Protein AF-A0A7C1TYS5-F1 (afdb_monomer)

Secondary structure (DSSP, 8-state):
-HHHHHHHHHHHHHHHHHHHHHHHHHHHHHHHHT--TTTS---TTTTGGGSPP---SS---SS-SSSPTTPPP-PPPPPSS-S--------B-TTT--B-TTSPPS-----------------------EEE-TTTT--EEE---GGGTSS-S-HHHHHHHHHHHHHHHHHHHHHHTT-SS--HHHHHHHHHHHHHHHHHHHHT-------TT--SSS----HHHHHHHHHHHHHHTTHHHHHHH--

Sequence (247 aa):
MIILLSKQVERLHVQCARITGLEKEIEALKNKLAKNSRNSSKPPSSDGYGKPKPKSPRKKSGRKSGGQPGHKGSTLKQVEHPNHAQEHAVTQCNHCHADLSQQASIQHEARQVFDLVEINVCVTVHCVQIKTCFPLCRSRQGRVSGGSVTQHQQQWVAELSQCLLGAKREVDDAKAANAPSLMASRITYFDRCYSRLLRAGRDELPLLPVDKNKKRGRPKQHKVKNLHDRLVNHKGAGVFIRRLTAL

Solvent-accessible surface area (backbone atoms only — not comparable to full-atom values): 16254 Å² total; per-residue (Å²): 110,71,72,58,53,51,55,49,51,52,52,50,53,55,47,52,55,49,50,56,52,50,50,53,48,52,51,54,51,50,57,59,69,71,56,39,44,89,78,57,86,41,61,74,77,76,49,62,90,78,57,78,77,86,74,71,90,66,77,84,67,100,63,79,88,76,78,66,89,90,65,80,82,84,72,89,70,92,69,95,78,64,99,72,86,84,86,84,83,66,49,51,40,94,87,78,61,49,80,31,73,88,58,83,81,91,77,86,87,88,83,89,82,91,78,82,87,74,90,78,82,86,82,82,84,82,84,60,70,72,46,64,43,74,89,85,73,66,47,78,48,59,61,80,56,61,83,81,53,82,82,55,96,44,70,40,57,59,56,45,50,52,53,51,53,52,53,48,49,54,50,52,53,34,47,75,68,69,38,66,46,62,57,70,69,56,53,51,48,53,52,50,51,53,52,51,33,56,51,54,40,61,76,67,50,81,85,69,85,77,69,87,82,66,90,73,77,83,76,87,71,51,73,67,50,57,52,50,56,49,54,53,48,37,51,74,70,39,55,56,58,51,61,51,53,59,90

Radius of gyration: 38.84 Å; Cα contacts (8 Å, |Δi|>4): 114; chains: 1; bounding box: 82×127×77 Å

Structure (mmCIF, N/CA/C/O backbone):
data_AF-A0A7C1TYS5-F1
#
_entry.id   AF-A0A7C1TYS5-F1
#
loop_
_atom_site.group_PDB
_atom_site.id
_atom_site.type_symbol
_atom_site.label_atom_id
_atom_site.label_alt_id
_atom_site.label_comp_id
_atom_site.label_asym_id
_atom_site.label_entity_id
_atom_site.label_seq_id
_atom_site.pdbx_PDB_ins_code
_atom_site.Cartn_x
_atom_site.Cartn_y
_atom_site.Cartn_z
_atom_site.occupancy
_atom_site.B_iso_or_equiv
_atom_site.auth_seq_id
_atom_site.auth_comp_id
_atom_site.auth_asym_id
_atom_site.auth_atom_id
_atom_site.pdbx_PDB_model_num
ATOM 1 N N . MET A 1 1 ? 51.976 73.682 4.228 1.00 68.62 1 MET A N 1
ATOM 2 C CA . MET A 1 1 ? 51.241 73.045 3.110 1.00 68.62 1 MET A CA 1
ATOM 3 C C . MET A 1 1 ? 51.583 71.558 2.958 1.00 68.62 1 MET A C 1
ATOM 5 O O . MET A 1 1 ? 50.674 70.750 3.061 1.00 68.62 1 MET A O 1
ATOM 9 N N . ILE A 1 2 ? 52.863 71.173 2.832 1.00 81.81 2 ILE A N 1
ATOM 10 C CA . ILE A 1 2 ? 53.296 69.763 2.666 1.00 81.81 2 ILE A CA 1
ATOM 11 C C . ILE A 1 2 ? 52.848 68.843 3.826 1.00 81.81 2 ILE A C 1
ATOM 13 O O . ILE A 1 2 ? 52.287 67.782 3.581 1.00 81.81 2 ILE A O 1
ATOM 17 N N . ILE A 1 3 ? 52.991 69.281 5.084 1.00 84.81 3 ILE A N 1
ATOM 18 C CA . ILE A 1 3 ? 52.594 68.497 6.279 1.00 84.81 3 ILE A CA 1
ATOM 19 C C . ILE A 1 3 ? 51.069 68.271 6.367 1.00 84.81 3 ILE A C 1
ATOM 21 O O . ILE A 1 3 ? 50.603 67.297 6.952 1.00 84.81 3 ILE A O 1
ATOM 25 N N . LEU A 1 4 ? 50.265 69.179 5.805 1.00 85.31 4 LEU A N 1
ATOM 26 C CA . LEU A 1 4 ? 48.805 69.048 5.815 1.00 85.31 4 LEU A CA 1
ATOM 27 C C . LEU A 1 4 ? 48.350 68.014 4.775 1.00 85.31 4 LEU A C 1
ATOM 29 O O . LEU A 1 4 ? 47.495 67.181 5.067 1.00 85.31 4 LEU A O 1
ATOM 33 N N . LEU A 1 5 ? 48.979 68.035 3.597 1.00 88.12 5 LEU A N 1
ATOM 34 C CA . LEU A 1 5 ? 48.746 67.068 2.526 1.00 88.12 5 LEU A CA 1
ATOM 35 C C . LEU A 1 5 ? 49.147 65.648 2.949 1.00 88.12 5 LEU A C 1
ATOM 37 O O . LEU A 1 5 ? 48.379 64.719 2.715 1.00 88.12 5 LEU A O 1
ATOM 41 N N . SER A 1 6 ? 50.280 65.471 3.640 1.00 88.44 6 SER A N 1
ATOM 42 C CA . SER A 1 6 ? 50.695 64.145 4.126 1.00 88.44 6 SER A CA 1
ATOM 43 C C . SER A 1 6 ? 49.714 63.563 5.151 1.00 88.44 6 SER A C 1
ATOM 45 O O . SER A 1 6 ? 49.283 62.420 5.007 1.00 88.44 6 SER A O 1
ATOM 47 N N . LYS A 1 7 ? 49.251 64.372 6.115 1.00 88.69 7 LYS A N 1
ATOM 48 C CA . LYS A 1 7 ? 48.214 63.964 7.083 1.00 88.69 7 LYS A CA 1
ATOM 49 C C . LYS A 1 7 ? 46.885 63.602 6.414 1.00 88.69 7 LYS A C 1
ATOM 51 O O . LYS A 1 7 ? 46.150 62.748 6.913 1.00 88.69 7 LYS A O 1
ATOM 56 N N . GLN A 1 8 ? 46.550 64.256 5.304 1.00 89.62 8 GLN A N 1
ATOM 57 C CA . GLN A 1 8 ? 45.330 63.972 4.553 1.00 89.62 8 GLN A CA 1
ATOM 58 C C . GLN A 1 8 ? 45.443 62.670 3.746 1.00 89.62 8 GLN A C 1
ATOM 60 O O . GLN A 1 8 ? 44.487 61.897 3.728 1.00 89.62 8 GLN A O 1
ATOM 65 N N . VAL A 1 9 ? 46.612 62.375 3.167 1.00 93.12 9 VAL A N 1
ATOM 66 C CA . VAL A 1 9 ? 46.898 61.096 2.490 1.00 93.12 9 VAL A CA 1
ATOM 67 C C . VAL A 1 9 ? 46.871 59.925 3.476 1.00 93.12 9 VAL A C 1
ATOM 69 O O . VAL A 1 9 ? 46.226 58.915 3.202 1.00 93.12 9 VAL A O 1
ATOM 72 N N . GLU A 1 10 ? 47.473 60.069 4.658 1.00 92.38 10 GLU A N 1
ATOM 73 C CA . GLU A 1 10 ? 47.395 59.047 5.713 1.00 92.38 10 GLU A CA 1
ATOM 74 C C . GLU A 1 10 ? 45.947 58.783 6.142 1.00 92.38 10 GLU A C 1
ATOM 76 O O . GLU A 1 10 ? 45.523 57.631 6.248 1.00 92.38 10 GLU A O 1
ATOM 81 N N . ARG A 1 11 ? 45.148 59.843 6.319 1.00 93.88 11 ARG A N 1
ATOM 82 C CA . ARG A 1 11 ? 43.724 59.714 6.654 1.00 93.88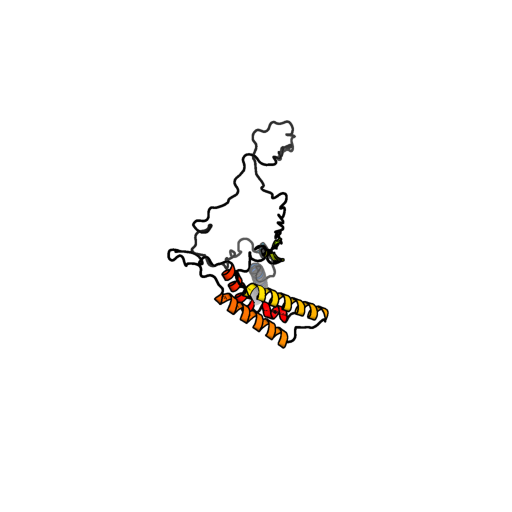 11 ARG A CA 1
ATOM 83 C C . ARG A 1 11 ? 42.940 58.989 5.558 1.00 93.88 11 ARG A C 1
ATOM 85 O O . ARG A 1 11 ? 42.107 58.147 5.887 1.00 93.88 11 ARG A O 1
ATOM 92 N N . LEU A 1 12 ? 43.217 59.282 4.287 1.00 94.81 12 LEU A N 1
ATOM 93 C CA . LEU A 1 12 ? 42.597 58.597 3.150 1.00 94.81 12 LEU A CA 1
ATOM 94 C C . LEU A 1 12 ? 42.984 57.115 3.102 1.00 94.81 12 LEU A C 1
ATOM 96 O O . LEU A 1 12 ? 42.108 56.272 2.938 1.00 94.81 12 LEU A O 1
ATOM 100 N N . HIS A 1 13 ? 44.253 56.769 3.327 1.00 93.31 13 HIS A N 1
ATOM 101 C CA . HIS A 1 13 ? 44.688 55.369 3.376 1.00 93.31 13 HIS A CA 1
ATOM 102 C C . HIS A 1 13 ? 44.002 54.585 4.499 1.00 93.31 13 HIS A C 1
ATOM 104 O O . HIS A 1 13 ? 43.510 53.478 4.270 1.00 93.31 13 HIS A O 1
ATOM 110 N N . VAL A 1 14 ? 43.898 55.177 5.693 1.00 94.44 14 VAL A N 1
ATOM 111 C CA . VAL A 1 14 ? 43.188 54.565 6.826 1.00 94.44 14 VAL A CA 1
ATOM 112 C C . VAL A 1 14 ? 41.697 54.388 6.515 1.00 94.44 14 VAL A C 1
ATOM 114 O O . VAL A 1 14 ? 41.115 53.351 6.837 1.00 94.44 14 VAL A O 1
ATOM 117 N N . GLN A 1 15 ? 41.069 55.363 5.853 1.00 92.50 15 GLN A N 1
ATOM 118 C CA . GLN A 1 15 ? 39.667 55.265 5.441 1.00 92.50 15 GLN A CA 1
ATOM 119 C C . GLN A 1 15 ? 39.449 54.182 4.378 1.00 92.50 15 GLN A C 1
ATOM 121 O O . GLN A 1 15 ? 38.534 53.376 4.533 1.00 92.50 15 GLN A O 1
ATOM 126 N N . CYS A 1 16 ? 40.306 54.090 3.359 1.00 94.88 16 CYS A N 1
ATOM 127 C CA . CYS A 1 16 ? 40.233 53.040 2.339 1.00 94.88 16 CYS A CA 1
ATOM 128 C C . CYS A 1 16 ? 40.415 51.638 2.944 1.00 94.88 16 CYS A C 1
ATOM 130 O O . CYS A 1 16 ? 39.663 50.716 2.622 1.00 94.88 16 CYS A O 1
ATOM 132 N N . ALA A 1 17 ? 41.355 51.473 3.879 1.00 94.25 17 ALA A N 1
ATOM 133 C CA . ALA A 1 17 ? 41.536 50.211 4.597 1.00 94.25 17 ALA A CA 1
ATOM 134 C C . ALA A 1 17 ? 40.285 49.827 5.411 1.00 94.25 17 ALA A C 1
ATOM 136 O O . ALA A 1 17 ? 39.873 48.668 5.429 1.00 94.25 17 ALA A O 1
ATOM 137 N N . ARG A 1 18 ? 39.624 50.805 6.040 1.00 95.25 18 ARG A N 1
ATOM 138 C CA . ARG A 1 18 ? 38.382 50.563 6.783 1.00 95.25 18 ARG A CA 1
ATOM 139 C C . ARG A 1 18 ? 37.202 50.233 5.869 1.00 95.25 18 ARG A C 1
ATOM 141 O O . ARG A 1 18 ? 36.436 49.333 6.198 1.00 95.25 18 ARG A O 1
ATOM 148 N N . ILE A 1 19 ? 37.059 50.926 4.739 1.00 96.19 19 ILE A N 1
ATOM 149 C CA . ILE A 1 19 ? 35.996 50.664 3.755 1.00 96.19 19 ILE A CA 1
ATOM 150 C C . ILE A 1 19 ? 36.133 49.245 3.208 1.00 96.19 19 ILE A C 1
ATOM 152 O O . ILE A 1 19 ? 35.179 48.481 3.280 1.00 96.19 19 ILE A O 1
ATOM 156 N N . THR A 1 20 ? 37.333 48.848 2.782 1.00 95.38 20 THR A N 1
ATOM 157 C CA . THR A 1 20 ? 37.575 47.487 2.272 1.00 95.38 20 THR A CA 1
ATOM 158 C C . THR A 1 20 ? 37.325 46.403 3.326 1.00 95.38 20 THR A C 1
ATOM 160 O O . THR A 1 20 ? 36.818 45.329 3.000 1.00 95.38 20 THR A O 1
ATOM 163 N N . GLY A 1 21 ? 37.635 46.668 4.600 1.00 95.94 21 GLY A N 1
ATOM 164 C CA . GLY A 1 21 ? 37.291 45.774 5.710 1.00 95.94 21 GLY A CA 1
ATOM 165 C C . GLY A 1 21 ? 35.778 45.622 5.893 1.00 95.94 21 GLY A C 1
ATOM 166 O O . GLY A 1 21 ? 35.267 44.503 5.945 1.00 95.94 21 GLY A O 1
ATOM 167 N N . LEU A 1 22 ? 35.051 46.741 5.914 1.00 94.69 22 LEU A N 1
ATOM 168 C CA . LEU A 1 22 ? 33.594 46.748 6.054 1.00 94.69 22 LEU A CA 1
ATOM 169 C C . LEU A 1 22 ? 32.892 46.110 4.850 1.00 94.69 22 LEU A C 1
ATOM 171 O O . LEU A 1 22 ? 31.923 45.378 5.030 1.00 94.69 22 LEU A O 1
ATOM 175 N N . GLU A 1 23 ? 33.383 46.331 3.632 1.00 96.00 23 GLU A N 1
ATOM 176 C CA . GLU A 1 23 ? 32.852 45.697 2.421 1.00 96.00 23 GLU A CA 1
ATOM 177 C C . GLU A 1 23 ? 32.979 44.172 2.488 1.00 96.00 23 GLU A C 1
ATOM 179 O O . GLU A 1 23 ? 31.999 43.465 2.235 1.00 96.00 23 GLU A O 1
ATOM 184 N N . LYS A 1 24 ? 34.137 43.659 2.927 1.00 95.06 24 LYS A N 1
ATOM 185 C CA . LYS A 1 24 ? 34.350 42.219 3.145 1.00 95.06 24 LYS A CA 1
ATOM 186 C C . LYS A 1 24 ? 33.419 41.650 4.211 1.00 95.06 24 LYS A C 1
ATOM 188 O O . LYS A 1 24 ? 32.882 40.555 4.037 1.00 95.06 24 LYS A O 1
ATOM 193 N N . GLU A 1 25 ? 33.205 42.371 5.309 1.00 95.50 25 GLU A N 1
ATOM 194 C CA . GLU A 1 25 ? 32.269 41.947 6.354 1.00 95.50 25 GLU A CA 1
ATOM 195 C C . GLU A 1 25 ? 30.824 41.931 5.854 1.00 95.50 25 GLU A C 1
ATOM 197 O O . GLU A 1 25 ? 30.106 40.953 6.076 1.00 95.50 25 GLU A O 1
ATOM 202 N N . ILE A 1 26 ? 30.404 42.970 5.129 1.00 96.00 26 ILE A N 1
ATOM 203 C CA . ILE A 1 26 ? 29.074 43.051 4.521 1.00 96.00 26 ILE A CA 1
ATOM 204 C C . ILE A 1 26 ? 28.868 41.886 3.554 1.00 96.00 26 ILE A C 1
ATOM 206 O O . ILE A 1 26 ? 27.815 41.247 3.584 1.00 96.00 26 ILE A O 1
ATOM 210 N N . GLU A 1 27 ? 29.855 41.574 2.720 1.00 93.12 27 GLU A N 1
ATOM 211 C CA . GLU A 1 27 ? 29.783 40.450 1.792 1.00 93.12 27 GLU A CA 1
ATOM 212 C C . GLU A 1 27 ? 29.713 39.105 2.529 1.00 93.12 27 GLU A C 1
ATOM 214 O O . GLU A 1 27 ? 28.852 38.272 2.232 1.00 93.12 27 GLU A O 1
ATOM 219 N N . ALA A 1 28 ? 30.533 38.907 3.563 1.00 89.94 28 ALA A N 1
ATOM 220 C CA . ALA A 1 28 ? 30.492 37.704 4.388 1.00 89.94 28 ALA A CA 1
ATOM 221 C C . ALA A 1 28 ? 29.140 37.532 5.105 1.00 89.94 28 ALA A C 1
ATOM 223 O O . ALA A 1 28 ? 28.604 36.420 5.164 1.00 89.94 28 ALA A O 1
ATOM 224 N N . LEU A 1 29 ? 28.561 38.615 5.631 1.00 90.75 29 LEU A N 1
ATOM 225 C CA . LEU A 1 29 ? 27.247 38.610 6.278 1.00 90.75 29 LEU A CA 1
ATOM 226 C C . LEU A 1 29 ? 26.122 38.341 5.272 1.00 90.75 29 LEU A C 1
ATOM 228 O O . LEU A 1 29 ? 25.269 37.488 5.531 1.00 90.75 29 LEU A O 1
ATOM 232 N N . LYS A 1 30 ? 26.151 38.979 4.095 1.00 89.50 30 LYS A N 1
ATOM 233 C CA . LYS A 1 30 ? 25.205 38.705 2.998 1.00 89.50 30 LYS A CA 1
ATOM 234 C C . LYS A 1 30 ? 25.268 37.242 2.560 1.00 89.50 30 LYS A C 1
ATOM 236 O O . LYS A 1 30 ? 24.230 36.590 2.452 1.00 89.50 30 LYS A O 1
ATOM 241 N N . ASN A 1 31 ? 26.471 36.688 2.415 1.00 84.06 31 ASN A N 1
ATOM 242 C CA . ASN A 1 31 ? 26.679 35.281 2.070 1.00 84.06 31 ASN A CA 1
ATOM 243 C C . ASN A 1 31 ? 26.178 34.325 3.160 1.00 84.06 31 ASN A C 1
ATOM 245 O O . ASN A 1 31 ? 25.683 33.242 2.851 1.00 84.06 31 ASN A O 1
ATOM 249 N N . LYS A 1 32 ? 26.265 34.699 4.443 1.00 82.06 32 LYS A N 1
ATOM 250 C CA . LYS A 1 32 ? 25.678 33.915 5.543 1.00 82.06 32 LYS A CA 1
ATOM 251 C C . LYS A 1 32 ? 24.147 33.926 5.500 1.00 82.06 32 LYS A C 1
ATOM 253 O O . LYS A 1 32 ? 23.552 32.871 5.716 1.00 82.06 32 LYS A O 1
ATOM 258 N N . LEU A 1 33 ? 23.531 35.069 5.187 1.00 80.75 33 LEU A N 1
ATOM 259 C CA . LEU A 1 33 ? 22.072 35.223 5.090 1.00 80.75 33 LEU A CA 1
ATOM 260 C C . LEU A 1 33 ? 21.472 34.543 3.848 1.00 80.75 33 LEU A C 1
ATOM 262 O O . LEU A 1 33 ? 20.356 34.037 3.910 1.00 80.75 33 LEU A O 1
ATOM 266 N N . ALA A 1 34 ? 22.211 34.467 2.738 1.00 77.62 34 ALA A N 1
ATOM 267 C CA . ALA A 1 34 ? 21.753 33.829 1.499 1.00 77.62 34 ALA A CA 1
ATOM 268 C C . ALA A 1 34 ? 21.758 32.282 1.534 1.00 77.62 34 ALA A C 1
ATOM 270 O O . ALA A 1 34 ? 21.255 31.631 0.611 1.00 77.62 34 ALA A O 1
ATOM 271 N N . LYS A 1 35 ? 22.333 31.670 2.579 1.00 75.44 35 LYS A N 1
ATOM 272 C CA . LYS A 1 35 ? 22.413 30.208 2.738 1.00 75.44 35 LYS A CA 1
ATOM 273 C C . LYS A 1 35 ? 21.103 29.632 3.272 1.00 75.44 35 LYS A C 1
ATOM 275 O O . LYS A 1 35 ? 20.764 29.858 4.431 1.00 75.44 35 LYS A O 1
ATOM 280 N N . ASN A 1 36 ? 20.449 28.799 2.471 1.00 72.31 36 ASN A N 1
ATOM 281 C CA . ASN A 1 36 ? 19.253 28.032 2.828 1.00 72.31 36 ASN A CA 1
ATOM 282 C C . ASN A 1 36 ? 19.475 26.524 2.597 1.00 72.31 36 ASN A C 1
ATOM 284 O O . ASN A 1 36 ? 20.516 26.103 2.078 1.00 72.31 36 ASN A O 1
ATOM 288 N N . SER A 1 37 ? 18.498 25.691 2.955 1.00 68.19 37 SER A N 1
ATOM 289 C CA . SER A 1 37 ? 18.580 24.231 2.770 1.00 68.19 37 SER A CA 1
ATOM 290 C C . SER A 1 37 ? 18.775 23.769 1.322 1.00 68.19 37 SER A C 1
ATOM 292 O O . SER A 1 37 ? 19.209 22.643 1.094 1.00 68.19 37 SER A O 1
ATOM 294 N N . ARG A 1 38 ? 18.507 24.625 0.326 1.00 65.81 38 ARG A N 1
ATOM 295 C CA . ARG A 1 38 ? 18.674 24.290 -1.097 1.00 65.81 38 ARG A CA 1
ATOM 296 C C . ARG A 1 38 ? 20.101 24.465 -1.606 1.00 65.81 38 ARG A C 1
ATOM 298 O O . ARG A 1 38 ? 20.444 23.834 -2.597 1.00 65.81 38 ARG A O 1
ATOM 305 N N . ASN A 1 39 ? 20.909 25.319 -0.977 1.00 71.94 39 ASN A N 1
ATOM 306 C CA . ASN A 1 39 ? 22.237 25.686 -1.486 1.00 71.94 39 ASN A CA 1
ATOM 307 C C . ASN A 1 39 ? 23.383 25.494 -0.478 1.00 71.94 39 ASN A C 1
ATOM 309 O O . ASN A 1 39 ? 24.512 25.869 -0.780 1.00 71.94 39 ASN A O 1
ATOM 313 N N . SER A 1 40 ? 23.123 24.947 0.718 1.00 67.75 40 SER A N 1
ATOM 314 C CA . SER A 1 40 ? 24.146 24.890 1.778 1.00 67.75 40 SER A CA 1
ATOM 315 C C . SER A 1 40 ? 24.189 23.604 2.609 1.00 67.75 40 SER A C 1
ATOM 317 O O . SER A 1 40 ? 24.763 23.613 3.695 1.00 67.75 40 SER A O 1
ATOM 319 N N . SER A 1 41 ? 23.583 22.508 2.131 1.00 72.06 41 SER A N 1
ATOM 320 C CA . SER A 1 41 ? 23.499 21.207 2.834 1.00 72.06 41 SER A CA 1
ATOM 321 C C . SER A 1 41 ? 22.920 21.280 4.257 1.00 72.06 41 SER A C 1
ATOM 323 O O . SER A 1 41 ? 22.966 20.306 5.005 1.00 72.06 41 SER A O 1
ATOM 325 N N . LYS A 1 42 ? 22.353 22.430 4.641 1.00 72.81 42 LYS A N 1
ATOM 326 C CA . LYS A 1 42 ? 21.643 22.623 5.901 1.00 72.81 42 LYS A CA 1
ATOM 327 C C . LYS A 1 42 ? 20.317 21.869 5.841 1.00 72.81 42 LYS A C 1
ATOM 329 O O . LYS A 1 42 ? 19.636 21.921 4.813 1.00 72.81 42 LYS A O 1
ATOM 334 N N . PRO A 1 43 ? 19.905 21.202 6.926 1.00 67.31 43 PRO A N 1
ATOM 335 C CA . PRO A 1 43 ? 18.627 20.519 6.937 1.00 67.31 43 PRO A CA 1
ATOM 336 C C . PRO A 1 43 ? 17.484 21.536 6.756 1.00 67.31 43 PRO A C 1
ATOM 338 O O . PRO A 1 43 ? 17.535 22.632 7.323 1.00 67.31 43 PRO A O 1
ATOM 341 N N . PRO A 1 44 ? 16.408 21.182 6.026 1.00 64.75 44 PRO A N 1
ATOM 342 C CA . PRO A 1 44 ? 15.247 22.048 5.827 1.00 64.75 44 PRO A CA 1
ATOM 343 C C . PRO A 1 44 ? 14.574 22.493 7.120 1.00 64.75 44 PRO A C 1
ATOM 345 O O . PRO A 1 44 ? 13.755 23.398 7.078 1.00 64.75 44 PRO A O 1
ATOM 348 N N . SER A 1 45 ? 14.860 21.879 8.272 1.00 65.69 45 SER A N 1
ATOM 349 C CA . SER A 1 45 ? 14.390 22.320 9.588 1.00 65.69 45 SER A CA 1
ATOM 350 C C . SER A 1 45 ? 14.979 23.679 9.999 1.00 65.69 45 SER A C 1
ATOM 352 O O . SER A 1 45 ? 14.247 24.476 10.586 1.00 65.69 45 SER A O 1
ATOM 354 N N . SER A 1 46 ? 16.215 23.994 9.599 1.00 72.88 46 SER A N 1
ATOM 355 C CA . SER A 1 46 ? 16.957 25.201 9.997 1.00 72.88 46 SER A CA 1
ATOM 356 C C . SER A 1 46 ? 16.527 26.499 9.296 1.00 72.88 46 SER A C 1
ATOM 358 O O . SER A 1 46 ? 16.867 27.573 9.776 1.00 72.88 46 SER A O 1
ATOM 360 N N . ASP A 1 47 ? 15.744 26.432 8.213 1.00 70.88 47 ASP A N 1
ATOM 361 C CA . ASP A 1 47 ? 15.290 27.614 7.445 1.00 70.88 47 ASP A CA 1
ATOM 362 C C . ASP A 1 47 ? 14.139 28.415 8.123 1.00 70.88 47 ASP A C 1
ATOM 364 O O . ASP A 1 47 ? 13.594 29.353 7.540 1.00 70.88 47 ASP A O 1
ATOM 368 N N . GLY A 1 48 ? 13.723 28.051 9.346 1.00 71.69 48 GLY A N 1
ATOM 369 C CA . GLY A 1 48 ? 12.716 28.789 10.131 1.00 71.69 48 GLY A CA 1
ATOM 370 C C . GLY A 1 48 ? 11.347 28.978 9.447 1.00 71.69 48 GLY A C 1
ATOM 371 O O . GLY A 1 48 ? 10.874 28.123 8.698 1.00 71.69 48 GLY A O 1
ATOM 372 N N . TYR A 1 49 ? 10.676 30.103 9.705 1.00 70.75 49 TYR A N 1
ATOM 373 C CA . TYR A 1 49 ? 9.352 30.409 9.135 1.00 70.75 49 TYR A CA 1
ATOM 374 C C . TYR A 1 49 ? 9.389 30.881 7.668 1.00 70.75 49 TYR A C 1
ATOM 376 O O . TYR A 1 49 ? 8.341 30.999 7.038 1.00 70.75 49 TYR A O 1
ATOM 384 N N . GLY A 1 50 ? 10.579 31.109 7.096 1.00 68.38 50 GLY A N 1
ATOM 385 C CA . GLY A 1 50 ? 10.768 31.545 5.705 1.00 68.38 50 GLY A CA 1
ATOM 386 C C . GLY A 1 50 ? 10.661 30.426 4.663 1.00 68.38 50 GLY A C 1
ATOM 387 O O . GLY A 1 50 ? 10.885 30.656 3.474 1.00 68.38 50 GLY A O 1
ATOM 388 N N . LYS A 1 51 ? 10.335 29.198 5.084 1.00 67.88 51 LYS A N 1
ATOM 389 C CA . LYS A 1 51 ? 10.224 28.045 4.186 1.00 67.88 51 LYS A CA 1
ATOM 390 C C . LYS A 1 51 ? 9.039 28.221 3.234 1.00 67.88 51 LYS A C 1
ATOM 392 O O . LYS A 1 51 ? 7.923 28.493 3.687 1.00 67.88 51 LYS A O 1
ATOM 397 N N . PRO A 1 52 ? 9.219 27.997 1.921 1.00 68.44 52 PRO A N 1
ATOM 398 C CA . PRO A 1 52 ? 8.090 27.965 1.008 1.00 68.44 52 PRO A CA 1
ATOM 399 C C . PRO A 1 52 ? 7.144 26.836 1.425 1.00 68.44 52 PRO A C 1
ATOM 401 O O . PRO A 1 52 ? 7.579 25.703 1.645 1.00 68.44 52 PRO A O 1
ATOM 404 N N . LYS A 1 53 ? 5.842 27.138 1.525 1.00 71.69 53 LYS A N 1
ATOM 405 C CA . LYS A 1 53 ? 4.825 26.124 1.836 1.00 71.69 53 LYS A CA 1
ATOM 406 C C . LYS A 1 53 ? 4.981 24.950 0.863 1.00 71.69 53 LYS A C 1
ATOM 408 O O . LYS A 1 53 ? 5.078 25.200 -0.345 1.00 71.69 53 LYS A O 1
ATOM 413 N N . PRO A 1 54 ? 4.991 23.694 1.344 1.00 72.12 54 PRO A N 1
ATOM 414 C CA . PRO A 1 54 ? 5.086 22.542 0.463 1.00 72.12 54 PRO A CA 1
ATOM 415 C C . PRO A 1 54 ? 3.916 22.586 -0.522 1.00 72.12 54 PRO A C 1
ATOM 417 O O . PRO A 1 54 ? 2.748 22.465 -0.147 1.00 72.12 54 PRO A O 1
ATOM 420 N N . LYS A 1 55 ? 4.223 22.828 -1.799 1.00 69.69 55 LYS A N 1
ATOM 421 C CA . LYS A 1 55 ? 3.221 22.797 -2.862 1.00 69.69 55 LYS A CA 1
ATOM 422 C C . LYS A 1 55 ? 2.895 21.336 -3.120 1.00 69.69 55 LYS A C 1
ATOM 424 O O . LYS A 1 55 ? 3.764 20.574 -3.534 1.00 69.69 55 LYS A O 1
ATOM 429 N N . SER A 1 56 ? 1.647 20.946 -2.873 1.00 74.75 56 SER A N 1
ATOM 430 C CA . SER A 1 56 ? 1.182 19.622 -3.274 1.00 74.75 56 SER A CA 1
ATOM 431 C C . SER A 1 56 ? 1.362 19.482 -4.791 1.00 74.75 56 SER A C 1
ATOM 433 O O . SER A 1 56 ? 0.814 20.301 -5.530 1.00 74.75 56 SER A O 1
ATOM 435 N N . PRO A 1 57 ? 2.073 18.454 -5.286 1.00 74.06 57 PRO A N 1
ATOM 436 C CA . PRO A 1 57 ? 2.142 18.174 -6.721 1.00 74.06 57 PRO A CA 1
ATOM 437 C C . PRO A 1 57 ? 0.794 17.681 -7.278 1.00 74.06 57 PRO A C 1
ATOM 439 O O . PRO A 1 57 ? 0.635 17.484 -8.482 1.00 74.06 57 PRO A O 1
ATOM 442 N N . ARG A 1 58 ? -0.208 17.466 -6.414 1.00 76.00 58 ARG A N 1
ATOM 443 C CA . ARG A 1 58 ? -1.531 16.986 -6.799 1.00 76.00 58 ARG A CA 1
ATOM 444 C C . ARG A 1 58 ? -2.365 18.124 -7.386 1.00 76.00 58 ARG A C 1
ATOM 446 O O . ARG A 1 58 ? -2.636 19.120 -6.719 1.00 76.00 58 ARG A O 1
ATOM 453 N N . LYS A 1 59 ? -2.874 17.936 -8.606 1.00 76.69 59 LYS A N 1
ATOM 454 C CA . LYS A 1 59 ? -3.919 18.808 -9.167 1.00 76.69 59 LYS A CA 1
ATOM 455 C C . LYS A 1 59 ? -5.155 18.770 -8.258 1.00 76.69 59 LYS A C 1
ATOM 457 O O . LYS A 1 59 ? -5.593 17.686 -7.864 1.00 76.69 59 LYS A O 1
ATOM 462 N N . LYS A 1 60 ? -5.734 19.935 -7.937 1.00 65.94 60 LYS A N 1
ATOM 463 C CA . LYS A 1 60 ? -7.004 20.011 -7.197 1.00 65.94 60 LYS A CA 1
ATOM 464 C C . LYS A 1 60 ? -8.078 19.274 -7.996 1.00 65.94 60 LYS A C 1
ATOM 466 O O . LYS A 1 60 ? -8.424 19.685 -9.100 1.00 65.94 60 LYS A O 1
ATOM 471 N N . SER A 1 61 ? -8.609 18.180 -7.455 1.00 67.56 61 SER A N 1
ATOM 472 C CA . SER A 1 61 ? -9.790 17.555 -8.043 1.00 67.56 61 SER A CA 1
ATOM 473 C C . SER A 1 61 ? -11.001 18.415 -7.694 1.00 67.56 61 SER A C 1
ATOM 475 O O . SER A 1 61 ? -11.255 18.614 -6.510 1.00 67.56 61 SER A O 1
ATOM 477 N N . GLY A 1 62 ? -11.777 18.878 -8.677 1.00 73.88 62 GLY A N 1
ATOM 478 C CA . GLY A 1 62 ? -13.046 19.601 -8.464 1.00 73.88 62 GLY A CA 1
ATOM 479 C C . GLY A 1 62 ? -14.169 18.743 -7.856 1.00 73.88 62 GLY A C 1
ATOM 480 O O . GLY A 1 62 ? -15.342 18.934 -8.150 1.00 73.88 62 GLY A O 1
ATOM 481 N N . ARG A 1 63 ? -13.822 17.724 -7.066 1.00 66.25 63 ARG A N 1
ATOM 482 C CA . ARG A 1 63 ? -14.737 16.766 -6.450 1.00 66.25 63 ARG A CA 1
ATOM 483 C C . ARG A 1 63 ? -14.802 17.032 -4.952 1.00 66.25 63 ARG A C 1
ATOM 485 O O . ARG A 1 63 ? -13.765 17.198 -4.318 1.00 66.25 63 ARG A O 1
ATOM 492 N N . LYS A 1 64 ? -16.020 17.015 -4.405 1.00 63.88 64 LYS A N 1
ATOM 493 C CA . LYS A 1 64 ? -16.261 17.065 -2.957 1.00 63.88 64 LYS A CA 1
ATOM 494 C C . LYS A 1 64 ? -15.580 15.873 -2.269 1.00 63.88 64 LYS A C 1
ATOM 496 O O . LYS A 1 64 ? -15.558 14.777 -2.837 1.00 63.88 64 LYS A O 1
ATOM 501 N N . SER A 1 65 ? -15.020 16.103 -1.084 1.00 70.19 65 SER A N 1
ATOM 502 C CA . SER A 1 65 ? -14.473 15.061 -0.211 1.00 70.19 65 SER A CA 1
ATOM 503 C C . SER A 1 65 ? -15.575 14.076 0.202 1.00 70.19 65 SER A C 1
ATOM 505 O O . SER A 1 65 ? -16.720 14.475 0.397 1.00 70.19 65 SER A O 1
ATOM 507 N N . GLY A 1 66 ? -15.241 12.785 0.304 1.00 71.12 66 GLY A N 1
ATOM 508 C CA . GLY A 1 66 ? -16.163 11.739 0.765 1.00 71.12 66 GLY A CA 1
ATOM 509 C C . GLY A 1 66 ? -16.241 10.503 -0.137 1.00 71.12 66 GLY A C 1
ATOM 510 O O . GLY A 1 66 ? -15.621 10.435 -1.202 1.00 71.12 66 GLY A O 1
ATOM 511 N N . GLY A 1 67 ? -17.003 9.509 0.329 1.00 69.31 67 GLY A N 1
ATOM 512 C CA . GLY A 1 67 ? -17.280 8.264 -0.390 1.00 69.31 67 GLY A CA 1
ATOM 513 C C . GLY A 1 67 ? -18.066 8.476 -1.689 1.00 69.31 67 GLY A C 1
ATOM 514 O O . GLY A 1 67 ? -18.576 9.560 -1.977 1.00 69.31 67 GLY A O 1
ATOM 515 N N . GLN A 1 68 ? -18.158 7.429 -2.512 1.00 71.31 68 GLN A N 1
ATOM 516 C CA . GLN A 1 68 ? -18.977 7.486 -3.726 1.00 71.31 68 GLN A CA 1
ATOM 517 C C . GLN A 1 68 ? -20.466 7.658 -3.354 1.00 71.31 68 GLN A C 1
ATOM 519 O O . GLN A 1 68 ? -20.920 7.019 -2.401 1.00 71.31 68 GLN A O 1
ATOM 524 N N . PRO A 1 69 ? -21.241 8.476 -4.095 1.00 68.56 69 PRO A N 1
ATOM 525 C CA . PRO A 1 69 ? -22.677 8.633 -3.854 1.00 68.56 69 PRO A CA 1
ATOM 526 C C . PRO A 1 69 ? -23.400 7.277 -3.822 1.00 68.56 69 PRO A C 1
ATOM 528 O O . PRO A 1 69 ? -23.203 6.462 -4.722 1.00 68.56 69 PRO A O 1
ATOM 531 N N . GLY A 1 70 ? -24.216 7.038 -2.792 1.00 72.75 70 GLY A N 1
ATOM 532 C CA . GLY A 1 70 ? -25.000 5.805 -2.621 1.00 72.75 70 GLY A CA 1
ATOM 533 C C . GLY A 1 70 ? -24.327 4.688 -1.811 1.00 72.75 70 GLY A C 1
ATOM 534 O O . GLY A 1 70 ? -24.978 3.691 -1.507 1.00 72.75 70 GLY A O 1
ATOM 535 N N . HIS A 1 71 ? -23.060 4.834 -1.412 1.00 62.44 71 HIS A N 1
ATOM 536 C CA . HIS A 1 71 ? -22.444 3.889 -0.479 1.00 62.44 71 HIS A CA 1
ATOM 537 C C . HIS A 1 71 ? -22.885 4.183 0.955 1.00 62.44 71 HIS A C 1
ATOM 539 O O . HIS A 1 71 ? -22.611 5.261 1.483 1.00 62.44 71 HIS A O 1
ATOM 545 N N . LYS A 1 72 ? -23.530 3.205 1.599 1.00 74.62 72 LYS A N 1
ATOM 546 C CA . LYS A 1 72 ? -23.771 3.244 3.044 1.00 74.62 72 LYS A CA 1
ATOM 547 C C . LYS A 1 72 ? -22.416 3.180 3.753 1.00 74.62 72 LYS A C 1
ATOM 549 O O . LYS A 1 72 ? -21.650 2.246 3.524 1.00 74.62 72 LYS A O 1
ATOM 554 N N . GLY A 1 73 ? -22.101 4.187 4.562 1.00 71.69 73 GLY A N 1
ATOM 555 C CA . GLY A 1 73 ? -20.914 4.156 5.411 1.00 71.69 73 GLY A CA 1
ATOM 556 C C . GLY A 1 73 ? -21.056 3.066 6.471 1.00 71.69 73 GLY A C 1
ATOM 557 O O . GLY A 1 73 ? -22.110 2.947 7.090 1.00 71.69 73 GLY A O 1
ATOM 558 N N . SER A 1 74 ? -20.004 2.279 6.674 1.00 71.81 74 SER A N 1
ATOM 559 C CA . SER A 1 74 ? -19.904 1.275 7.737 1.00 71.81 74 SER A CA 1
ATOM 560 C C . SER A 1 74 ? -18.928 1.761 8.809 1.00 71.81 74 SER A C 1
ATOM 562 O O . SER A 1 74 ? -17.886 1.153 9.044 1.00 71.81 74 SER A O 1
ATOM 564 N N . THR A 1 75 ? -19.210 2.925 9.392 1.00 80.81 75 THR A N 1
ATOM 565 C CA . THR A 1 75 ? -18.421 3.439 10.515 1.00 80.81 75 THR A CA 1
ATOM 566 C C . THR A 1 75 ? -18.724 2.595 11.749 1.00 80.81 75 THR A C 1
ATOM 568 O O . THR A 1 75 ? -19.898 2.403 12.074 1.00 80.81 75 THR A O 1
ATOM 571 N N . LEU A 1 76 ? -17.684 2.098 12.424 1.00 84.75 76 LEU A N 1
ATOM 572 C CA . LEU A 1 76 ? -17.826 1.416 13.710 1.00 84.75 76 LEU A CA 1
ATOM 573 C C . LEU A 1 76 ? -18.436 2.391 14.722 1.00 84.75 76 LEU A C 1
ATOM 575 O O . LEU A 1 76 ? -17.945 3.508 14.891 1.00 84.75 76 LEU A O 1
ATOM 579 N N . LYS A 1 77 ? -19.538 1.985 15.347 1.00 87.62 77 LYS A N 1
ATOM 580 C CA . LYS A 1 77 ? -20.185 2.734 16.427 1.00 87.62 77 LYS A CA 1
ATOM 581 C C . LYS A 1 77 ? -19.735 2.148 17.756 1.00 87.62 77 LYS A C 1
ATOM 583 O O . LYS A 1 77 ? -19.481 0.948 17.817 1.00 87.62 77 LYS A O 1
ATOM 588 N N . GLN A 1 78 ? -19.672 2.977 18.795 1.00 90.31 78 GLN A N 1
ATOM 589 C CA . GLN A 1 78 ? -19.497 2.463 20.149 1.00 90.31 78 GLN A CA 1
ATOM 590 C C . GLN A 1 78 ? -20.615 1.467 20.472 1.00 90.31 78 GLN A C 1
ATOM 592 O O . GLN A 1 78 ? -21.776 1.690 20.116 1.00 90.31 78 GLN A O 1
ATOM 597 N N . VAL A 1 79 ? -20.237 0.359 21.099 1.00 91.81 79 VAL A N 1
ATOM 598 C CA . VAL A 1 79 ? -21.146 -0.697 21.547 1.00 91.81 79 VAL A CA 1
ATOM 599 C C . VAL A 1 79 ? -21.536 -0.455 22.999 1.00 91.81 79 VAL A C 1
ATOM 601 O O . VAL A 1 79 ? -20.722 0.014 23.785 1.00 91.81 79 VAL A O 1
ATOM 604 N N . GLU A 1 80 ? -22.767 -0.770 23.379 1.00 91.56 80 GLU A N 1
ATOM 605 C CA . GLU A 1 80 ? -23.228 -0.584 24.763 1.00 91.56 80 GLU A CA 1
ATOM 606 C C . GLU A 1 80 ? -22.583 -1.593 25.726 1.00 91.56 80 GLU A C 1
ATOM 608 O O . GLU A 1 80 ? -22.199 -1.246 26.840 1.00 91.56 80 GLU A O 1
ATOM 613 N N . HIS A 1 81 ? -22.373 -2.826 25.259 1.00 91.56 81 HIS A N 1
ATOM 614 C CA . HIS A 1 81 ? -21.811 -3.918 26.050 1.00 91.56 81 HIS A CA 1
ATOM 615 C C . HIS A 1 81 ? -20.522 -4.441 25.396 1.00 91.56 81 HIS A C 1
ATOM 617 O O . HIS A 1 81 ? -20.602 -5.256 24.472 1.00 91.56 81 HIS A O 1
ATOM 623 N N . PRO A 1 82 ? -19.332 -3.958 25.807 1.00 91.88 82 PRO A N 1
ATOM 624 C CA . PRO A 1 82 ? -18.069 -4.485 25.306 1.00 91.88 82 PRO A CA 1
ATOM 625 C C . PRO A 1 82 ? -17.785 -5.871 25.902 1.00 91.88 82 PRO A C 1
ATOM 627 O O . PRO A 1 82 ? -18.188 -6.175 27.022 1.00 91.88 82 PRO A O 1
ATOM 630 N N . ASN A 1 83 ? -17.037 -6.701 25.173 1.00 91.00 83 ASN A N 1
ATOM 631 C CA . ASN A 1 83 ? -16.618 -8.026 25.647 1.00 91.00 83 ASN A CA 1
ATOM 632 C C . ASN A 1 83 ? -15.764 -7.951 26.923 1.00 91.00 83 ASN A C 1
ATOM 634 O O . ASN A 1 83 ? -15.826 -8.844 27.765 1.00 91.00 83 ASN A O 1
ATOM 638 N N . HIS A 1 84 ? -14.975 -6.883 27.056 1.00 90.19 84 HIS A N 1
ATOM 639 C CA . HIS A 1 84 ? -14.127 -6.612 28.209 1.00 90.19 84 HIS A CA 1
ATOM 640 C C . HIS A 1 84 ? -14.225 -5.129 28.576 1.00 90.19 84 HIS A C 1
ATOM 642 O O . HIS A 1 84 ? -14.228 -4.269 27.692 1.00 90.19 84 HIS A O 1
ATOM 648 N N . ALA A 1 85 ? -14.278 -4.832 29.873 1.00 92.06 85 ALA A N 1
ATOM 649 C CA . ALA A 1 85 ? -14.208 -3.480 30.412 1.00 92.06 85 ALA A CA 1
ATOM 650 C C . ALA A 1 85 ? -13.024 -3.404 31.381 1.00 92.06 85 ALA A C 1
ATOM 652 O O . ALA A 1 85 ? -12.983 -4.138 32.366 1.00 92.06 85 ALA A O 1
ATOM 653 N N . GLN A 1 86 ? -12.053 -2.544 31.077 1.00 92.50 86 GLN A N 1
ATOM 654 C CA . GLN A 1 86 ? -10.894 -2.294 31.929 1.00 92.50 86 GLN A CA 1
ATOM 655 C C . GLN A 1 86 ? -11.005 -0.890 32.522 1.00 92.50 86 GLN A C 1
ATOM 657 O O . GLN A 1 86 ? -11.095 0.093 31.785 1.00 92.50 86 GLN A O 1
ATOM 662 N N . GLU A 1 87 ? -10.988 -0.799 33.849 1.00 92.44 87 GLU A N 1
ATOM 663 C CA . GLU A 1 87 ? -10.945 0.476 34.558 1.00 92.44 87 GLU A CA 1
ATOM 664 C C . GLU A 1 87 ? -9.492 0.908 34.785 1.00 92.44 87 GLU A C 1
ATOM 666 O O . GLU A 1 87 ? -8.638 0.113 35.183 1.00 92.44 87 GLU A O 1
ATOM 671 N N . HIS A 1 88 ? -9.206 2.181 34.520 1.00 92.44 88 HIS A N 1
ATOM 672 C CA . HIS A 1 88 ? -7.903 2.789 34.766 1.00 92.44 88 HIS A CA 1
ATOM 673 C C . HIS A 1 88 ? -8.040 3.808 35.898 1.00 92.44 88 HIS A C 1
ATOM 675 O O . HIS A 1 88 ? -8.374 4.968 35.658 1.00 92.44 88 HIS A O 1
ATOM 681 N N . ALA A 1 89 ? -7.816 3.357 37.134 1.00 92.25 89 ALA A N 1
ATOM 682 C CA . ALA A 1 89 ? -7.935 4.196 38.322 1.00 92.25 89 ALA A CA 1
ATOM 683 C C . ALA A 1 89 ? -6.815 5.248 38.399 1.00 92.25 89 ALA A C 1
ATOM 685 O O . ALA A 1 89 ? -5.650 4.969 38.104 1.00 92.25 89 ALA A O 1
ATOM 686 N N . VAL A 1 90 ? -7.168 6.455 38.844 1.00 94.38 90 VAL A N 1
ATOM 687 C CA . VAL A 1 90 ? -6.204 7.519 39.138 1.00 94.38 90 VAL A CA 1
ATOM 688 C C . VAL A 1 90 ? -5.778 7.378 40.592 1.00 94.38 90 VAL A C 1
ATOM 690 O O . VAL A 1 90 ? -6.541 7.687 41.499 1.00 94.38 90 VAL A O 1
ATOM 693 N N . THR A 1 91 ? -4.557 6.905 40.819 1.00 94.88 91 THR A N 1
ATOM 694 C CA . THR A 1 91 ? -4.025 6.701 42.174 1.00 94.88 91 THR A CA 1
ATOM 695 C C . THR A 1 91 ? -3.283 7.915 42.711 1.00 94.88 91 THR A C 1
ATOM 697 O O . THR A 1 91 ? -3.076 8.009 43.912 1.00 94.88 91 THR A O 1
ATOM 700 N N . GLN A 1 92 ? -2.867 8.847 41.852 1.00 96.06 92 GLN A N 1
ATOM 701 C CA . GLN A 1 92 ? -2.083 10.011 42.257 1.00 96.06 92 GLN A CA 1
ATOM 702 C C . GLN A 1 92 ? -2.466 11.254 41.462 1.00 96.06 92 GLN A C 1
ATOM 704 O O . GLN A 1 92 ? -2.799 11.188 40.277 1.00 96.06 92 GLN A O 1
ATOM 709 N N . CYS A 1 93 ? -2.370 12.412 42.109 1.00 94.56 93 CYS A N 1
ATOM 710 C CA . CYS A 1 93 ? -2.542 13.696 41.447 1.00 94.56 93 CYS A CA 1
ATOM 711 C C . CYS A 1 93 ? -1.353 13.999 40.518 1.00 94.56 93 CYS A C 1
ATOM 713 O O . CYS A 1 93 ? -0.216 14.082 40.975 1.00 94.56 93 CYS A O 1
ATOM 715 N N . ASN A 1 94 ? -1.604 14.276 39.234 1.00 94.62 94 ASN A N 1
ATOM 716 C CA . ASN A 1 94 ? -0.544 14.627 38.273 1.00 94.62 94 ASN A CA 1
ATOM 717 C C . ASN A 1 94 ? 0.196 15.943 38.584 1.00 94.62 94 ASN A C 1
ATOM 719 O O . ASN A 1 94 ? 1.226 16.210 37.972 1.00 94.62 94 ASN A O 1
ATOM 723 N N . HIS A 1 95 ? -0.330 16.787 39.477 1.00 95.19 95 HIS A N 1
ATOM 724 C CA . HIS A 1 95 ? 0.288 18.069 39.823 1.00 95.19 95 HIS A CA 1
ATOM 725 C C . HIS A 1 95 ? 1.144 18.001 41.094 1.00 95.19 95 HIS A C 1
ATOM 727 O O . HIS A 1 95 ? 2.265 18.499 41.100 1.00 95.19 95 HIS A O 1
ATOM 733 N N . CYS A 1 96 ? 0.616 17.408 42.169 1.00 95.44 96 CYS A N 1
ATOM 734 C CA . CYS A 1 96 ? 1.266 17.385 43.484 1.00 95.44 96 CYS A CA 1
ATOM 735 C C . CYS A 1 96 ? 1.605 15.977 43.995 1.00 95.44 96 CYS A C 1
ATOM 737 O O . CYS A 1 96 ? 2.152 15.856 45.085 1.00 95.44 96 CYS A O 1
ATOM 739 N N . HIS A 1 97 ? 1.272 14.925 43.241 1.00 93.44 97 HIS A N 1
ATOM 740 C CA . HIS A 1 97 ? 1.506 13.515 43.584 1.00 93.44 97 HIS A CA 1
ATOM 741 C C . HIS A 1 97 ? 0.832 13.017 44.869 1.00 93.44 97 HIS A C 1
ATOM 743 O O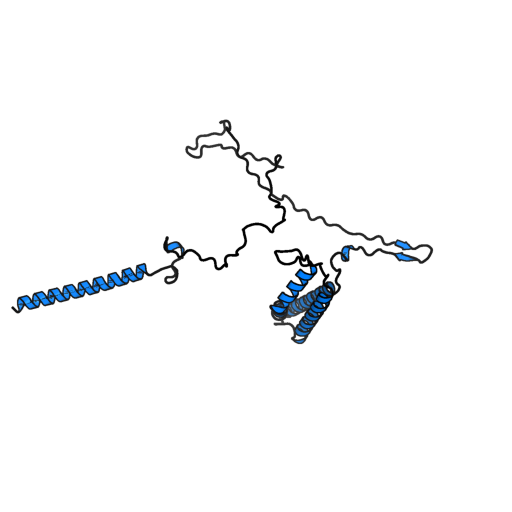 . HIS A 1 97 ? 1.138 11.923 45.335 1.00 93.44 97 HIS A O 1
ATOM 749 N N . ALA A 1 98 ? -0.115 13.780 45.422 1.00 94.44 98 ALA A N 1
ATOM 750 C CA . ALA A 1 98 ? -0.950 13.313 46.522 1.00 94.44 98 ALA A CA 1
ATOM 751 C C . ALA A 1 98 ? -1.699 12.027 46.133 1.00 94.44 98 ALA A C 1
ATOM 753 O O . ALA A 1 98 ? -2.130 11.890 44.983 1.00 94.44 98 ALA A O 1
ATOM 754 N N . ASP A 1 99 ? -1.844 11.112 47.093 1.00 94.81 99 ASP A N 1
ATOM 755 C CA . ASP A 1 99 ? -2.553 9.843 46.919 1.00 94.81 99 ASP A CA 1
ATOM 756 C C . ASP A 1 99 ? -4.064 10.083 46.777 1.00 94.81 99 ASP A C 1
ATOM 758 O O . ASP A 1 99 ? -4.681 10.775 47.586 1.00 94.81 99 ASP A O 1
ATOM 762 N N . LEU A 1 100 ? -4.641 9.517 45.719 1.00 95.31 100 LEU A N 1
ATOM 763 C CA . LEU A 1 100 ? -6.060 9.581 45.370 1.00 95.31 100 LEU A CA 1
ATOM 764 C C . LEU A 1 100 ? -6.724 8.197 45.404 1.00 95.31 100 LEU A C 1
ATOM 766 O O . LEU A 1 100 ? -7.904 8.087 45.083 1.00 95.31 100 LEU A O 1
ATOM 770 N N . SER A 1 101 ? -6.006 7.142 45.808 1.00 92.62 101 SER A N 1
ATOM 771 C CA . SER A 1 101 ? -6.486 5.752 45.779 1.00 92.62 101 SER A CA 1
ATOM 772 C C . SER A 1 101 ? -7.772 5.509 46.578 1.00 92.62 101 SER A C 1
ATOM 774 O O . SER A 1 101 ? -8.544 4.622 46.229 1.00 92.62 101 SER A O 1
ATOM 776 N N . GLN A 1 102 ? -8.011 6.300 47.629 1.00 91.25 102 GLN A N 1
ATOM 777 C CA . GLN A 1 102 ? -9.199 6.211 48.488 1.00 91.25 102 GLN A CA 1
ATOM 778 C C . GLN A 1 102 ? -10.272 7.259 48.157 1.00 91.25 102 GLN A C 1
ATOM 780 O O . GLN A 1 102 ? -11.314 7.308 48.810 1.00 91.25 102 GLN A O 1
ATOM 785 N N . GLN A 1 103 ? -10.032 8.128 47.173 1.00 92.25 103 GLN A N 1
ATOM 786 C CA . GLN A 1 103 ? -10.977 9.174 46.805 1.00 92.25 103 GLN A CA 1
ATOM 787 C C . GLN A 1 103 ? -12.009 8.639 45.803 1.00 92.25 103 GLN A C 1
ATOM 789 O O . GLN A 1 103 ? -11.663 8.003 44.810 1.00 92.25 103 GLN A O 1
ATOM 794 N N . ALA A 1 104 ? -13.291 8.927 46.042 1.00 91.44 104 ALA A N 1
ATOM 795 C CA . ALA A 1 104 ? -14.363 8.498 45.149 1.00 91.44 104 ALA A CA 1
ATOM 796 C C . ALA A 1 104 ? -14.269 9.180 43.770 1.00 91.44 104 ALA A C 1
ATOM 798 O O . ALA A 1 104 ? -14.057 10.393 43.667 1.00 91.44 104 ALA A O 1
ATOM 799 N N . SER A 1 105 ? -14.477 8.402 42.705 1.00 91.75 105 SER A N 1
ATOM 800 C CA . SER A 1 105 ? -14.570 8.908 41.335 1.00 91.75 105 SER A CA 1
ATOM 801 C C . SER A 1 105 ? -15.822 9.768 41.157 1.00 91.75 105 SER A C 1
ATOM 803 O O . SER A 1 105 ? -16.922 9.339 41.498 1.00 91.75 105 SER A O 1
ATOM 805 N N . ILE A 1 106 ? -15.667 10.952 40.565 1.00 94.44 106 ILE A N 1
ATOM 806 C CA . ILE A 1 106 ? -16.789 11.866 40.293 1.00 94.44 106 ILE A CA 1
ATOM 807 C C . ILE A 1 106 ? -17.465 11.521 38.955 1.00 94.44 106 ILE A C 1
ATOM 809 O O . ILE A 1 106 ? -18.678 11.648 38.819 1.00 94.44 106 ILE A O 1
ATOM 813 N N . GLN A 1 107 ? -16.683 11.086 37.962 1.00 92.38 107 GLN A N 1
ATOM 814 C CA . GLN A 1 107 ? -17.156 10.743 36.621 1.00 92.38 107 GLN A CA 1
ATOM 815 C C . GLN A 1 107 ? -16.156 9.809 35.923 1.00 92.38 107 GLN A C 1
ATOM 817 O O . GLN A 1 107 ? -14.956 9.864 36.198 1.00 92.38 107 GLN A O 1
ATOM 822 N N . HIS A 1 108 ? -16.642 9.019 34.964 1.00 91.25 108 HIS A N 1
ATOM 823 C CA . HIS A 1 108 ? -15.823 8.190 34.080 1.00 91.25 108 HIS A CA 1
ATOM 824 C C . HIS A 1 108 ? -15.919 8.657 32.623 1.00 91.25 108 HIS A C 1
ATOM 826 O O . HIS A 1 108 ? -16.994 8.995 32.128 1.00 91.25 108 HIS A O 1
ATOM 832 N N . GLU A 1 109 ? -14.790 8.630 31.916 1.00 92.44 109 GLU A N 1
ATOM 833 C CA . GLU A 1 109 ? -14.736 8.756 30.457 1.00 92.44 109 GLU A CA 1
ATOM 834 C C . GLU A 1 109 ? -14.373 7.404 29.841 1.00 92.44 109 GLU A C 1
ATOM 836 O O . GLU A 1 109 ? -13.363 6.804 30.206 1.00 92.44 109 GLU A O 1
ATOM 841 N N . ALA A 1 110 ? -15.152 6.943 28.860 1.00 91.62 110 ALA A N 1
ATOM 842 C CA . ALA A 1 110 ? -14.905 5.672 28.187 1.00 91.62 110 ALA A CA 1
ATOM 843 C C . ALA A 1 110 ? -14.405 5.871 26.748 1.00 91.62 110 ALA A C 1
ATOM 845 O O . ALA A 1 110 ? -14.969 6.641 25.965 1.00 91.62 110 ALA A O 1
ATOM 846 N N . ARG A 1 111 ? -13.371 5.114 26.36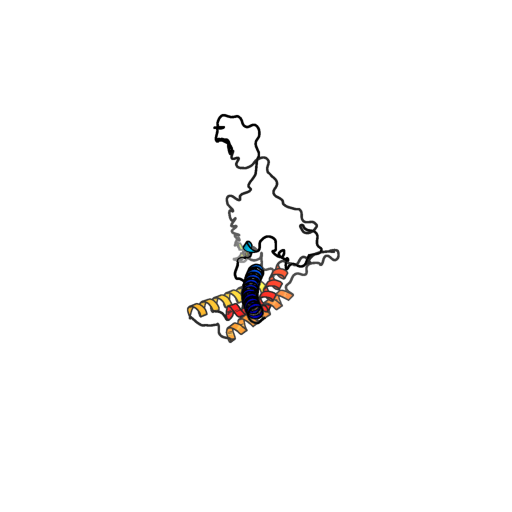8 1.00 92.69 111 ARG A N 1
ATOM 847 C CA . ARG A 1 111 ? -12.891 4.973 24.984 1.00 92.69 111 ARG A CA 1
ATOM 848 C C . ARG A 1 111 ? -12.912 3.489 24.622 1.00 92.69 111 ARG A C 1
ATOM 850 O O . ARG A 1 111 ? -12.501 2.665 25.427 1.00 92.69 111 ARG A O 1
ATOM 857 N N . GLN A 1 112 ? -13.408 3.153 23.430 1.00 93.69 112 GLN A N 1
ATOM 858 C CA . GLN A 1 112 ? -13.492 1.766 22.961 1.00 93.69 112 GLN A CA 1
ATOM 859 C C . GLN A 1 112 ? -12.472 1.506 21.863 1.00 93.69 112 GLN A C 1
ATOM 861 O O . GLN A 1 112 ? -12.355 2.290 20.918 1.00 93.69 112 GLN A O 1
ATOM 866 N N . VAL A 1 113 ? -11.774 0.383 21.988 1.00 91.38 113 VAL A N 1
ATOM 867 C CA . VAL A 1 113 ? -10.850 -0.142 20.986 1.00 91.38 113 VAL A CA 1
ATOM 868 C C . VAL A 1 113 ? -11.464 -1.422 20.423 1.00 91.38 113 VAL A C 1
ATOM 870 O O . VAL A 1 113 ? -11.937 -2.268 21.178 1.00 91.38 113 VAL A O 1
ATOM 873 N N . PHE A 1 114 ? -11.521 -1.528 19.094 1.00 88.62 114 PHE A N 1
ATOM 874 C CA . PHE A 1 114 ? -12.046 -2.700 18.393 1.00 88.62 114 PHE A CA 1
ATOM 875 C C . PHE A 1 114 ? -10.881 -3.523 17.853 1.00 88.62 114 PHE A C 1
ATOM 877 O O . PHE A 1 114 ? -10.395 -3.249 16.754 1.00 88.62 114 PHE A O 1
ATOM 884 N N . ASP A 1 115 ? -10.469 -4.530 18.616 1.00 86.56 115 ASP A N 1
ATOM 885 C CA . ASP A 1 115 ? -9.437 -5.478 18.205 1.00 86.56 115 ASP A CA 1
ATOM 886 C C . ASP A 1 115 ? -10.054 -6.789 17.699 1.00 86.56 115 ASP A C 1
ATOM 888 O O . ASP A 1 115 ? -11.084 -7.262 18.183 1.00 86.56 115 ASP A O 1
ATOM 892 N N . LEU A 1 116 ? -9.420 -7.380 16.686 1.00 82.94 116 LEU A N 1
ATOM 893 C CA . LEU A 1 116 ?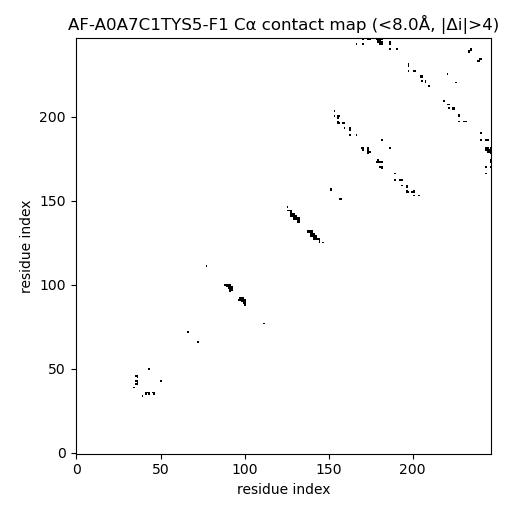 -9.765 -8.705 16.173 1.00 82.94 116 LEU A CA 1
ATOM 894 C C . LEU A 1 116 ? -8.907 -9.729 16.917 1.00 82.94 116 LEU A C 1
ATOM 896 O O . LEU A 1 116 ? -7.711 -9.807 16.654 1.00 82.94 116 LEU A O 1
ATOM 900 N N . VAL A 1 117 ? -9.515 -10.486 17.837 1.00 78.62 117 VAL A N 1
ATOM 901 C CA . VAL A 1 117 ? -8.790 -11.408 18.730 1.00 78.62 117 VAL A CA 1
ATOM 902 C C . VAL A 1 117 ? -8.100 -12.520 17.935 1.00 78.62 117 VAL A C 1
ATOM 904 O O . VAL A 1 117 ? -6.878 -12.599 17.932 1.00 78.62 117 VAL A O 1
ATOM 907 N N . GLU A 1 118 ? -8.853 -13.332 17.187 1.00 79.25 118 GLU A N 1
ATOM 908 C CA . GLU A 1 118 ? -8.292 -14.413 16.366 1.00 79.25 118 GLU A CA 1
ATOM 909 C C . GLU A 1 118 ? -9.101 -14.594 15.075 1.00 79.25 118 GLU A C 1
ATOM 911 O O . GLU A 1 118 ? -10.294 -14.910 15.093 1.00 79.25 118 GLU A O 1
ATOM 916 N N . ILE A 1 119 ? -8.459 -14.385 13.921 1.00 72.81 119 ILE A N 1
ATOM 917 C CA . ILE A 1 119 ? -9.072 -14.636 12.611 1.00 72.81 119 ILE A CA 1
ATOM 918 C C . ILE A 1 119 ? -8.895 -16.120 12.280 1.00 72.81 119 ILE A C 1
ATOM 920 O O . ILE A 1 119 ? -7.876 -16.528 11.725 1.00 72.81 119 ILE A O 1
ATOM 924 N N . ASN A 1 120 ? -9.904 -16.928 12.592 1.00 72.19 120 ASN A N 1
ATOM 925 C CA . ASN A 1 120 ? -9.906 -18.342 12.230 1.00 72.19 120 ASN A CA 1
ATOM 926 C C . ASN A 1 120 ? -10.272 -18.532 10.751 1.00 72.19 120 ASN A C 1
ATOM 928 O O . ASN A 1 120 ? -11.312 -18.070 10.277 1.00 72.19 120 ASN A O 1
ATOM 932 N N . VAL A 1 121 ? -9.416 -19.234 10.005 1.00 72.44 121 VAL A N 1
ATOM 933 C CA . VAL A 1 121 ? -9.682 -19.591 8.606 1.00 72.44 121 VAL A CA 1
ATOM 934 C C . VAL A 1 121 ? -10.650 -20.770 8.576 1.00 72.44 121 VAL A C 1
ATOM 936 O O . VAL A 1 121 ? -10.314 -21.877 8.98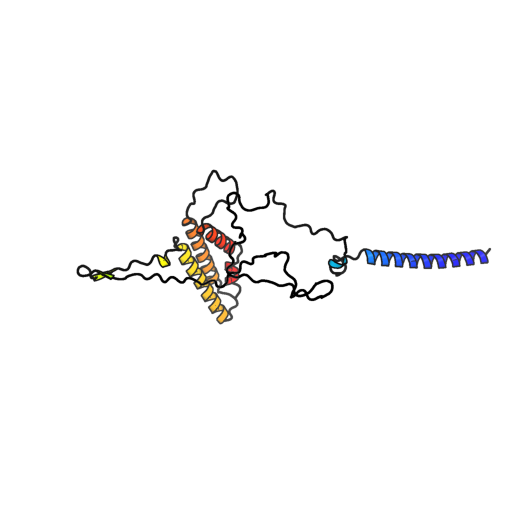7 1.00 72.44 121 VAL A O 1
ATOM 939 N N . CYS A 1 122 ? -11.856 -20.550 8.054 1.00 59.38 122 CYS A N 1
ATOM 940 C CA . CYS A 1 122 ? -12.798 -21.635 7.804 1.00 59.38 122 CYS A CA 1
ATOM 941 C C . CYS A 1 122 ? -12.374 -22.409 6.546 1.00 59.38 122 CYS A C 1
ATOM 943 O O . CYS A 1 122 ? -12.470 -21.896 5.428 1.00 59.38 122 CYS A O 1
ATOM 945 N N . VAL A 1 123 ? -11.903 -23.644 6.724 1.00 70.81 123 VAL A N 1
ATOM 946 C CA . VAL A 1 123 ? -11.577 -24.559 5.623 1.00 70.81 123 VAL A CA 1
ATOM 947 C C . VAL A 1 123 ? -12.764 -25.490 5.392 1.00 70.81 123 VAL A C 1
ATOM 949 O O . VAL A 1 123 ? -13.110 -26.289 6.256 1.00 70.81 123 VAL A O 1
ATOM 952 N N . THR A 1 124 ? -13.396 -25.398 4.220 1.00 74.38 124 THR A N 1
ATOM 953 C CA . THR A 1 124 ? -14.483 -26.304 3.817 1.00 74.38 124 THR A CA 1
ATOM 954 C C . THR A 1 124 ? -13.962 -27.320 2.805 1.00 74.38 124 THR A C 1
ATOM 956 O O . THR A 1 124 ? -13.501 -26.947 1.727 1.00 74.38 124 THR A O 1
ATOM 959 N N . VAL A 1 125 ? -14.056 -28.612 3.131 1.00 75.19 125 VAL A N 1
ATOM 960 C CA . VAL A 1 125 ? -13.764 -29.703 2.189 1.00 75.19 125 VAL A CA 1
ATOM 961 C C . VAL A 1 125 ? -15.055 -30.090 1.468 1.00 75.19 125 VAL A C 1
ATOM 963 O O . VAL A 1 125 ? -16.024 -30.521 2.087 1.00 75.19 125 VAL A O 1
ATOM 966 N N . HIS A 1 126 ? -15.079 -29.943 0.144 1.00 75.00 126 HIS A N 1
ATOM 967 C CA . HIS A 1 126 ? -16.231 -30.311 -0.680 1.00 75.00 126 HIS A CA 1
ATOM 968 C C . HIS A 1 126 ? -16.102 -31.750 -1.196 1.00 75.00 126 HIS A C 1
ATOM 970 O O . HIS A 1 126 ? -15.462 -31.994 -2.220 1.00 75.00 126 HIS A O 1
ATOM 976 N N . CYS A 1 127 ? -16.747 -32.701 -0.521 1.00 73.06 127 CYS A N 1
ATOM 977 C CA . CYS A 1 127 ? -16.771 -34.105 -0.938 1.00 73.06 127 CYS A CA 1
ATOM 978 C C . CYS A 1 127 ? -17.849 -34.377 -2.000 1.00 73.06 127 CYS A C 1
ATOM 980 O O . CYS A 1 127 ? -18.975 -33.890 -1.912 1.00 73.06 127 CYS A O 1
ATOM 982 N N . VAL A 1 128 ? -17.517 -35.214 -2.984 1.00 78.12 128 VAL A N 1
ATOM 983 C CA . VAL A 1 128 ? -18.450 -35.723 -4.000 1.00 78.12 128 VAL A CA 1
ATOM 984 C C . VAL A 1 128 ? -18.755 -37.177 -3.717 1.00 78.12 128 VAL A C 1
ATOM 986 O O . VAL A 1 128 ? -17.842 -37.984 -3.559 1.00 78.12 128 VAL A O 1
ATOM 989 N N . GLN A 1 129 ? -20.036 -37.534 -3.746 1.00 76.50 129 GLN A N 1
ATOM 990 C CA . GLN A 1 129 ? -20.431 -38.935 -3.753 1.00 76.50 129 GLN A CA 1
ATOM 991 C C . GLN A 1 129 ? -20.175 -39.558 -5.126 1.00 76.50 129 GLN A C 1
ATOM 993 O O . GLN A 1 129 ? -20.601 -39.024 -6.153 1.00 76.50 129 GLN A O 1
ATOM 998 N N . ILE A 1 130 ? -19.523 -40.719 -5.124 1.00 81.44 130 ILE A N 1
ATOM 999 C CA . ILE A 1 130 ? -19.352 -41.551 -6.309 1.00 81.44 130 ILE A CA 1
ATOM 1000 C C . ILE A 1 130 ? -20.137 -42.840 -6.091 1.00 81.44 130 ILE A C 1
ATOM 1002 O O . ILE A 1 130 ? -19.877 -43.572 -5.140 1.00 81.44 130 ILE A O 1
ATOM 1006 N N . LYS A 1 131 ? -21.106 -43.101 -6.964 1.00 78.62 131 LYS A N 1
ATOM 1007 C CA . LYS A 1 131 ? -21.981 -44.274 -6.926 1.00 78.62 131 LYS A CA 1
ATOM 1008 C C . LYS A 1 131 ? -21.797 -45.081 -8.200 1.00 78.62 131 LYS A C 1
ATOM 1010 O O . LYS A 1 131 ? -21.551 -44.522 -9.262 1.00 78.62 131 LYS A O 1
ATOM 1015 N N . THR A 1 132 ? -21.923 -46.392 -8.118 1.00 83.06 132 THR A N 1
ATOM 1016 C CA . THR A 1 132 ? -22.007 -47.256 -9.297 1.00 83.06 132 THR A CA 1
ATOM 1017 C C . THR A 1 132 ? -23.469 -47.565 -9.571 1.00 83.06 132 THR A C 1
ATOM 1019 O O . THR A 1 132 ? -24.226 -47.902 -8.664 1.00 83.06 132 THR A O 1
ATOM 1022 N N . CYS A 1 133 ? -23.894 -47.407 -10.821 1.00 72.31 133 CYS A N 1
ATOM 1023 C CA . CYS A 1 133 ? -25.253 -47.759 -11.213 1.00 72.31 133 CYS A CA 1
ATOM 1024 C C . CYS A 1 133 ? -25.372 -49.288 -11.315 1.00 72.31 133 CYS A C 1
ATOM 1026 O O . CYS A 1 133 ? -24.755 -49.895 -12.187 1.00 72.31 133 CYS A O 1
ATOM 1028 N N . PHE A 1 134 ? -26.155 -49.918 -10.440 1.00 76.00 134 PHE A N 1
ATOM 1029 C CA . PHE A 1 134 ? -26.431 -51.359 -10.453 1.00 76.00 134 PHE A CA 1
ATOM 1030 C C . PHE A 1 134 ? -27.948 -51.593 -10.328 1.00 76.00 134 PHE A C 1
ATOM 1032 O O . PHE A 1 134 ? -28.585 -50.835 -9.595 1.00 76.00 134 PHE A O 1
ATOM 1039 N N . PRO A 1 135 ? -28.550 -52.596 -11.009 1.00 74.56 135 PRO A N 1
ATOM 1040 C CA . PRO A 1 135 ? -27.935 -53.655 -11.828 1.00 74.56 135 PRO A CA 1
ATOM 1041 C C . PRO A 1 135 ? -27.689 -53.316 -13.305 1.00 74.56 135 PRO A C 1
ATOM 1043 O O . PRO A 1 135 ? -26.983 -54.064 -13.973 1.00 74.56 135 PRO A O 1
ATOM 1046 N N . LEU A 1 136 ? -28.234 -52.209 -13.821 1.00 71.88 136 LEU A N 1
ATOM 1047 C CA . LEU A 1 136 ? -28.361 -52.020 -15.271 1.00 71.88 136 LEU A CA 1
ATOM 1048 C C . LEU A 1 136 ? -27.042 -51.834 -16.035 1.00 71.88 136 LEU A C 1
ATOM 1050 O O . LEU A 1 136 ? -26.814 -52.542 -17.007 1.00 71.88 136 LEU A O 1
ATOM 1054 N N . CYS A 1 137 ? -26.196 -50.866 -15.666 1.00 79.75 137 CYS A N 1
ATOM 1055 C CA . CYS A 1 137 ? -25.088 -50.461 -16.552 1.00 79.75 137 CYS A CA 1
ATOM 1056 C C . CYS A 1 137 ? -23.697 -50.450 -15.912 1.00 79.75 137 CYS A C 1
ATOM 1058 O O . CYS A 1 137 ? -22.722 -50.192 -16.611 1.00 79.75 137 CYS A O 1
ATOM 1060 N N . ARG A 1 138 ? -23.579 -50.698 -14.601 1.00 80.12 138 ARG A N 1
ATOM 1061 C CA . ARG A 1 138 ? -22.318 -50.752 -13.825 1.00 80.12 138 ARG A CA 1
ATOM 1062 C C . ARG A 1 138 ? -21.418 -49.512 -13.952 1.00 80.12 138 ARG A C 1
ATOM 1064 O O . ARG A 1 138 ? -20.304 -49.504 -13.435 1.00 80.12 138 ARG A O 1
ATOM 1071 N N . SER A 1 139 ? -21.902 -48.444 -14.585 1.00 72.31 139 SER A N 1
ATOM 1072 C CA . SER A 1 139 ? -21.146 -47.217 -14.807 1.00 72.31 139 SER A CA 1
ATOM 1073 C C . SER A 1 139 ? -20.947 -46.455 -13.499 1.00 72.31 139 SER A C 1
ATOM 1075 O O . SER A 1 139 ? -21.832 -46.391 -12.638 1.00 72.31 139 SER A O 1
ATOM 1077 N N . ARG A 1 140 ? -19.755 -45.878 -13.343 1.00 75.69 140 ARG A N 1
ATOM 1078 C CA . ARG A 1 140 ? -19.383 -45.083 -12.175 1.00 75.69 140 ARG A CA 1
ATOM 1079 C C . ARG A 1 140 ? -19.883 -43.652 -12.367 1.00 75.69 140 ARG A C 1
ATOM 1081 O O . ARG A 1 140 ? -19.390 -42.928 -13.222 1.00 75.69 140 ARG A O 1
ATOM 1088 N N . GLN A 1 141 ? -20.862 -43.260 -11.565 1.00 74.00 141 GLN A N 1
ATOM 1089 C CA . GLN A 1 141 ? -21.488 -41.946 -11.561 1.00 74.00 141 GLN A CA 1
ATOM 1090 C C . GLN A 1 141 ? -20.945 -41.131 -10.388 1.00 74.00 141 GLN A C 1
ATOM 1092 O O . GLN A 1 141 ? -21.190 -41.438 -9.223 1.00 74.00 141 GLN A O 1
ATOM 1097 N N . GLY A 1 142 ? -20.195 -40.080 -10.687 1.00 67.12 142 GLY A N 1
ATOM 1098 C CA . GLY A 1 142 ? -19.806 -39.064 -9.718 1.00 67.12 142 GLY A CA 1
ATOM 1099 C C . GLY A 1 142 ? -20.212 -37.707 -10.260 1.00 67.12 142 GLY A C 1
ATOM 1100 O O . GLY A 1 142 ? -19.942 -37.399 -11.419 1.00 67.12 142 GLY A O 1
ATOM 1101 N N . ARG A 1 143 ? -20.867 -36.880 -9.445 1.00 58.56 143 ARG A N 1
ATOM 1102 C CA . ARG A 1 143 ? -21.117 -35.488 -9.828 1.00 58.56 143 ARG A CA 1
ATOM 1103 C C . ARG A 1 143 ? -19.839 -34.703 -9.586 1.00 58.56 143 ARG A C 1
ATOM 1105 O O . ARG A 1 143 ? -19.464 -34.556 -8.435 1.00 58.56 143 ARG A O 1
ATOM 1112 N N . VAL A 1 144 ? -19.186 -34.173 -10.616 1.00 55.78 144 VAL A N 1
ATOM 1113 C CA . VAL A 1 144 ? -18.023 -33.293 -10.410 1.00 55.78 144 VAL A CA 1
ATOM 1114 C C . VAL A 1 144 ? -18.422 -32.198 -9.416 1.00 55.78 144 VAL A C 1
ATOM 1116 O O . VAL A 1 144 ? -19.396 -31.479 -9.652 1.00 55.78 144 VAL A O 1
ATOM 1119 N N . SER A 1 145 ? -17.733 -32.122 -8.271 1.00 46.25 145 SER A N 1
ATOM 1120 C CA . SER A 1 145 ? -17.971 -31.051 -7.306 1.00 46.25 145 SER A CA 1
ATOM 1121 C C . SER A 1 145 ? -17.719 -29.770 -8.068 1.00 46.25 145 SER A C 1
ATOM 1123 O O . SER A 1 145 ? -16.610 -29.554 -8.557 1.00 46.25 145 SER A O 1
ATOM 1125 N N . GLY A 1 146 ? -18.710 -28.888 -8.131 1.00 45.94 146 GLY A N 1
ATOM 1126 C CA . GLY A 1 146 ? -18.516 -27.534 -8.647 1.00 45.94 146 GLY A CA 1
ATOM 1127 C C . GLY A 1 146 ? -17.447 -26.735 -7.880 1.00 45.94 146 GLY A C 1
ATOM 1128 O O . GLY A 1 146 ? -17.192 -25.592 -8.232 1.00 45.94 146 GLY A O 1
ATOM 1129 N N . GLY A 1 147 ? -16.796 -27.324 -6.867 1.00 40.16 147 GLY A N 1
ATOM 1130 C CA . GLY A 1 147 ? -15.723 -26.750 -6.056 1.00 40.16 147 GLY A CA 1
ATOM 1131 C C . GLY A 1 147 ? -14.382 -26.524 -6.765 1.00 40.16 147 GLY A C 1
ATOM 1132 O O . GLY A 1 147 ? -13.532 -25.844 -6.204 1.00 40.16 147 GLY A O 1
ATOM 1133 N N . SER A 1 148 ? -14.190 -26.997 -8.002 1.00 36.28 148 SER A N 1
ATOM 1134 C CA . SER A 1 148 ? -13.122 -26.479 -8.886 1.00 36.28 148 SER A CA 1
ATOM 1135 C C . SER A 1 148 ? -13.658 -25.649 -10.059 1.00 36.28 148 SER A C 1
ATOM 1137 O O . SER A 1 148 ? -12.886 -25.184 -10.892 1.00 36.28 148 SER A O 1
ATOM 1139 N N . VAL A 1 149 ? -14.971 -25.404 -10.111 1.00 41.66 149 VAL A N 1
ATOM 1140 C CA . VAL A 1 149 ? -15.625 -24.601 -11.161 1.00 41.66 149 VAL A CA 1
ATOM 1141 C C . VAL A 1 149 ? -16.097 -23.235 -10.649 1.00 41.66 149 VAL A C 1
ATOM 1143 O O . VAL A 1 149 ? -16.509 -22.390 -11.437 1.00 41.66 149 VAL A O 1
ATOM 1146 N N . THR A 1 150 ? -15.917 -22.896 -9.373 1.00 39.94 150 THR A N 1
ATOM 1147 C CA . THR A 1 150 ? -16.164 -21.525 -8.895 1.00 39.94 150 THR A CA 1
ATOM 1148 C C . THR A 1 150 ? -14.924 -20.629 -8.937 1.00 39.94 150 THR A C 1
ATOM 1150 O O . THR A 1 150 ? -14.688 -19.876 -8.001 1.00 39.94 150 THR A O 1
ATOM 1153 N N . GLN A 1 151 ? -14.151 -20.644 -10.030 1.00 44.22 151 GLN A N 1
ATOM 1154 C CA . GLN A 1 151 ? -13.506 -19.402 -10.501 1.00 44.22 151 GLN A CA 1
ATOM 1155 C C . GLN A 1 151 ? -13.068 -19.383 -11.975 1.00 44.22 151 GLN A C 1
ATOM 1157 O O . GLN A 1 151 ? -12.381 -18.449 -12.385 1.00 44.22 151 GLN A O 1
ATOM 1162 N N . HIS A 1 152 ? -13.466 -20.347 -12.805 1.00 44.94 152 HIS A N 1
ATOM 1163 C CA . HIS A 1 152 ? -13.097 -20.340 -14.222 1.00 44.94 152 HIS A CA 1
ATOM 1164 C C . HIS A 1 152 ? -14.319 -20.622 -15.093 1.00 44.94 152 HIS A C 1
ATOM 1166 O O . HIS A 1 152 ? -14.422 -21.657 -15.732 1.00 44.94 152 HIS A O 1
ATOM 1172 N N . GLN A 1 153 ? -15.225 -19.644 -15.179 1.00 54.94 153 GLN A N 1
ATOM 1173 C CA . GLN A 1 153 ? -16.164 -19.550 -16.308 1.00 54.94 153 GLN A CA 1
ATOM 1174 C C . GLN A 1 153 ? -15.448 -19.307 -17.653 1.00 54.94 153 GLN A C 1
ATOM 1176 O O . GLN A 1 153 ? -16.122 -19.086 -18.646 1.00 54.94 153 GLN A O 1
ATOM 1181 N N . GLN A 1 154 ? -14.110 -19.273 -17.673 1.00 61.75 154 GLN A N 1
ATOM 1182 C CA . GLN A 1 154 ? -13.317 -18.809 -18.800 1.00 61.75 154 GLN A CA 1
ATOM 1183 C C . GLN A 1 154 ? -12.055 -19.678 -18.950 1.00 61.75 154 GLN A C 1
ATOM 1185 O O . GLN A 1 154 ? -11.209 -19.702 -18.046 1.00 61.75 154 GLN A O 1
ATOM 1190 N N . GLN A 1 155 ? -11.949 -20.415 -20.056 1.00 72.12 155 GLN A N 1
ATOM 1191 C CA . GLN A 1 155 ? -10.911 -21.423 -20.318 1.00 72.12 155 GLN A CA 1
ATOM 1192 C C . GLN A 1 155 ? -9.520 -20.786 -20.458 1.00 72.12 155 GLN A C 1
ATOM 1194 O O . GLN A 1 155 ? -8.535 -21.322 -19.942 1.00 72.12 155 GLN A O 1
ATOM 1199 N N . TRP A 1 156 ? -9.445 -19.574 -21.020 1.00 80.50 156 TRP A N 1
ATOM 1200 C CA . TRP A 1 156 ? -8.184 -18.843 -21.205 1.00 80.50 156 TRP A CA 1
ATOM 1201 C C . TRP A 1 156 ? -7.414 -18.576 -19.903 1.00 80.50 156 TRP A C 1
ATOM 1203 O O . TRP A 1 156 ? -6.191 -18.436 -19.924 1.00 80.50 156 TRP A O 1
ATOM 1213 N N . VAL A 1 157 ? -8.101 -18.491 -18.755 1.00 79.12 157 VAL A N 1
ATOM 1214 C CA . VAL A 1 157 ? -7.450 -18.222 -17.461 1.00 79.12 157 VAL A CA 1
ATOM 1215 C C . VAL A 1 157 ? -6.671 -19.446 -16.983 1.00 79.12 157 VAL A C 1
ATOM 1217 O O . VAL A 1 157 ? -5.571 -19.296 -16.448 1.00 79.12 157 VAL A O 1
ATOM 1220 N N . ALA A 1 158 ? -7.217 -20.647 -17.189 1.00 79.12 158 ALA A N 1
ATOM 1221 C CA . ALA A 1 158 ? -6.549 -21.892 -16.826 1.00 79.12 158 ALA A CA 1
ATOM 1222 C C . ALA A 1 158 ? -5.289 -22.097 -17.679 1.00 79.12 158 ALA A C 1
ATOM 1224 O O . ALA A 1 158 ? -4.208 -22.337 -17.139 1.00 79.12 158 ALA A O 1
ATOM 1225 N N . GLU A 1 159 ? -5.404 -21.894 -18.992 1.00 82.75 159 GLU A N 1
ATOM 1226 C CA . GLU A 1 159 ? -4.270 -21.969 -19.918 1.00 82.75 159 GLU A CA 1
ATOM 1227 C C . GLU A 1 159 ? -3.208 -20.895 -19.623 1.00 82.75 159 GLU A C 1
ATOM 1229 O O . GLU A 1 159 ? -2.007 -21.166 -19.676 1.00 82.75 159 GLU A O 1
ATOM 1234 N N . LEU A 1 160 ? -3.624 -19.680 -19.241 1.00 84.69 160 LEU A N 1
ATOM 1235 C CA . LEU A 1 160 ? -2.695 -18.616 -18.848 1.00 84.69 160 LEU A CA 1
ATOM 1236 C C . LEU A 1 160 ? -1.942 -18.969 -17.569 1.00 84.69 160 LEU A C 1
ATOM 1238 O O . LEU A 1 160 ? -0.734 -18.745 -17.490 1.00 84.69 160 LEU A O 1
ATOM 1242 N N . SER A 1 161 ? -2.635 -19.542 -16.586 1.00 84.06 161 SER A N 1
ATOM 1243 C CA . SER A 1 161 ? -2.014 -20.030 -15.355 1.00 84.06 161 SER A CA 1
ATOM 1244 C C . SER A 1 161 ? -0.943 -21.081 -15.658 1.00 84.06 161 SER A C 1
ATOM 1246 O O . SER A 1 161 ? 0.195 -20.956 -15.204 1.00 84.06 161 SER A O 1
ATOM 1248 N N . GLN A 1 162 ? -1.262 -22.062 -16.507 1.00 84.44 162 GLN A N 1
ATOM 1249 C CA . GLN A 1 162 ? -0.311 -23.090 -16.940 1.00 84.44 162 GLN A CA 1
ATOM 1250 C C . GLN A 1 162 ? 0.896 -22.490 -17.675 1.00 84.44 162 GLN A C 1
ATOM 1252 O O . GLN A 1 162 ? 2.035 -22.831 -17.359 1.00 84.44 162 GLN A O 1
ATOM 1257 N N . CYS A 1 163 ? 0.672 -21.547 -18.598 1.00 87.38 163 CYS A N 1
ATOM 1258 C CA . CYS A 1 163 ? 1.747 -20.845 -19.302 1.00 87.38 163 CYS A CA 1
ATOM 1259 C C . CYS A 1 163 ? 2.692 -20.112 -18.334 1.00 87.38 163 CYS A C 1
ATOM 1261 O O . CYS A 1 163 ? 3.910 -20.166 -18.501 1.00 87.38 163 CYS A O 1
ATOM 1263 N N . LEU A 1 164 ? 2.146 -19.422 -17.327 1.00 87.50 164 LEU A N 1
ATOM 1264 C CA . LEU A 1 164 ? 2.929 -18.675 -16.340 1.00 87.50 164 LEU A CA 1
ATOM 1265 C C . LEU A 1 164 ? 3.718 -19.591 -15.403 1.00 87.50 164 LEU A C 1
ATOM 1267 O O . LEU A 1 164 ? 4.870 -19.294 -15.092 1.00 87.50 164 LEU A O 1
ATOM 1271 N N . LEU A 1 165 ? 3.119 -20.699 -14.966 1.00 88.19 165 LEU A N 1
ATOM 1272 C CA . LEU A 1 165 ? 3.795 -21.690 -14.129 1.00 88.19 165 LEU A CA 1
ATOM 1273 C C . LEU A 1 165 ? 4.916 -22.405 -14.892 1.00 88.19 165 LEU A C 1
ATOM 1275 O O . LEU A 1 165 ? 5.987 -22.608 -14.328 1.00 88.19 165 LEU A O 1
ATOM 1279 N N . GLY A 1 166 ? 4.701 -22.726 -16.172 1.00 87.88 166 GLY A N 1
ATOM 1280 C CA . GLY A 1 166 ? 5.743 -23.275 -17.043 1.00 87.88 166 GLY A CA 1
ATOM 1281 C C . GLY A 1 166 ? 6.912 -22.306 -17.220 1.00 87.88 166 GLY A C 1
ATOM 1282 O O . GLY A 1 166 ? 8.062 -22.692 -17.040 1.00 87.88 166 GLY A O 1
ATOM 1283 N N . ALA A 1 167 ? 6.619 -21.027 -17.476 1.00 88.06 167 ALA A N 1
ATOM 1284 C CA . ALA A 1 167 ? 7.645 -19.993 -17.584 1.00 88.06 167 ALA A CA 1
ATOM 1285 C C . ALA A 1 167 ? 8.430 -19.814 -16.278 1.00 88.06 167 ALA A C 1
ATOM 1287 O O . ALA A 1 167 ? 9.650 -19.692 -16.308 1.00 88.06 167 ALA A O 1
ATOM 1288 N N . LYS A 1 168 ? 7.740 -19.838 -15.130 1.00 87.31 168 LYS A N 1
ATOM 1289 C CA . LYS A 1 168 ? 8.382 -19.766 -13.814 1.00 87.31 168 LYS A CA 1
ATOM 1290 C C . LYS A 1 168 ? 9.318 -20.953 -13.579 1.00 87.31 168 LYS A C 1
ATOM 1292 O O . LYS A 1 168 ? 10.438 -20.736 -13.147 1.00 87.31 168 LYS A O 1
ATOM 1297 N N . ARG A 1 169 ? 8.880 -22.176 -13.892 1.00 89.50 169 ARG A N 1
ATOM 1298 C CA . ARG A 1 169 ? 9.709 -23.376 -13.729 1.00 89.50 169 ARG A CA 1
ATOM 1299 C C . ARG A 1 169 ? 10.998 -23.279 -14.539 1.00 89.50 169 ARG A C 1
ATOM 1301 O O . ARG A 1 169 ? 12.062 -23.460 -13.978 1.00 89.50 169 ARG A O 1
ATOM 1308 N N . GLU A 1 170 ? 10.908 -22.908 -15.814 1.00 90.62 170 GLU A N 1
ATOM 1309 C CA . GLU A 1 170 ? 12.106 -22.779 -16.655 1.00 90.62 170 GLU A CA 1
ATOM 1310 C C . GLU A 1 170 ? 13.041 -21.660 -16.178 1.00 90.62 170 GLU A C 1
ATOM 1312 O O . GLU A 1 170 ? 14.257 -21.800 -16.260 1.00 90.62 170 GLU A O 1
ATOM 1317 N N . VAL A 1 171 ? 12.491 -20.556 -15.661 1.00 87.88 171 VAL A N 1
ATOM 1318 C CA . VAL A 1 171 ? 13.267 -19.498 -14.994 1.00 87.88 171 VAL A CA 1
ATOM 1319 C C . VAL A 1 171 ? 13.994 -20.044 -13.763 1.00 87.88 171 VAL A C 1
ATOM 1321 O O . VAL A 1 171 ? 15.173 -19.755 -13.578 1.00 87.88 171 VAL A O 1
ATOM 1324 N N . ASP A 1 172 ? 13.306 -20.823 -12.931 1.00 86.69 172 ASP A N 1
ATOM 1325 C CA . ASP A 1 172 ? 13.870 -21.408 -11.714 1.00 86.69 172 ASP A CA 1
ATOM 1326 C C . ASP A 1 172 ? 14.968 -22.441 -12.059 1.00 86.69 172 ASP A C 1
ATOM 1328 O O . ASP A 1 172 ? 16.047 -22.404 -11.467 1.00 86.69 172 ASP A O 1
ATOM 1332 N N . ASP A 1 173 ? 14.755 -23.277 -13.081 1.00 87.00 173 ASP A N 1
ATOM 1333 C CA . ASP A 1 173 ? 15.741 -24.242 -13.592 1.00 87.00 173 ASP A CA 1
ATOM 1334 C C . ASP A 1 173 ? 16.979 -23.532 -14.169 1.00 87.00 173 ASP A C 1
ATOM 1336 O O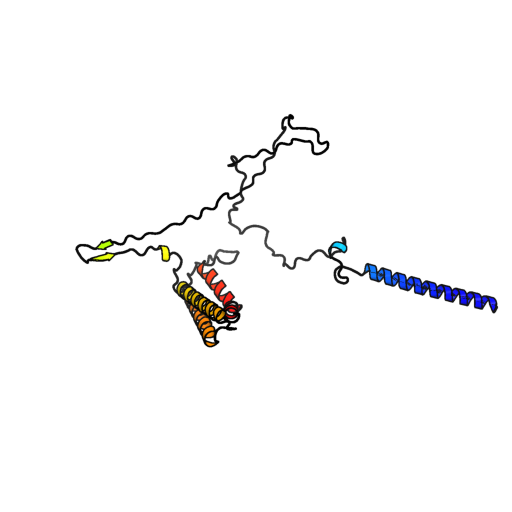 . ASP A 1 173 ? 18.120 -23.915 -13.908 1.00 87.00 173 ASP A O 1
ATOM 1340 N N . ALA A 1 174 ? 16.771 -22.450 -14.925 1.00 87.44 174 ALA A N 1
ATOM 1341 C CA . ALA A 1 174 ? 17.854 -21.655 -15.492 1.00 87.44 174 ALA A CA 1
ATOM 1342 C C . ALA A 1 174 ? 18.664 -20.924 -14.406 1.00 87.44 174 ALA A C 1
ATOM 1344 O O . ALA A 1 174 ? 19.889 -20.852 -14.511 1.00 87.44 174 ALA A O 1
ATOM 1345 N N . LYS A 1 175 ? 18.017 -20.451 -13.330 1.00 86.62 175 LYS A N 1
ATOM 1346 C CA . LYS A 1 175 ? 18.710 -19.918 -12.142 1.00 86.62 175 LYS A CA 1
ATOM 1347 C C . LYS A 1 175 ? 19.522 -20.996 -11.434 1.00 86.62 175 LYS A C 1
ATOM 1349 O O . LYS A 1 175 ? 20.665 -20.738 -11.076 1.00 86.62 175 LYS A O 1
ATOM 1354 N N . ALA A 1 176 ? 18.971 -22.200 -11.265 1.00 87.94 176 ALA A N 1
ATOM 1355 C CA . ALA A 1 176 ? 19.701 -23.326 -10.679 1.00 87.94 176 ALA A CA 1
ATOM 1356 C C . ALA A 1 176 ? 20.944 -23.702 -11.509 1.00 87.94 176 ALA A C 1
ATOM 1358 O O . ALA A 1 176 ? 21.976 -24.068 -10.951 1.00 87.94 176 ALA A O 1
ATOM 1359 N N . ALA A 1 177 ? 20.870 -23.546 -12.833 1.00 87.69 177 ALA A N 1
ATOM 1360 C CA . ALA A 1 177 ? 21.986 -23.741 -13.757 1.00 87.69 177 ALA A CA 1
ATOM 1361 C C . ALA A 1 177 ? 22.925 -22.519 -13.897 1.00 87.69 177 ALA A C 1
ATOM 1363 O O . ALA A 1 177 ? 23.827 -22.551 -14.732 1.00 87.69 177 ALA A O 1
ATOM 1364 N N . ASN A 1 178 ? 22.733 -21.446 -13.116 1.00 87.88 178 ASN A N 1
ATOM 1365 C CA . ASN A 1 178 ? 23.465 -20.171 -13.217 1.00 87.88 178 ASN A CA 1
ATOM 1366 C C . ASN A 1 178 ? 23.450 -19.536 -14.624 1.00 87.88 178 ASN A C 1
ATOM 1368 O O . ASN A 1 178 ? 24.380 -18.826 -15.014 1.00 87.88 178 ASN A O 1
ATOM 1372 N N . ALA A 1 179 ? 22.399 -19.778 -15.408 1.00 84.12 179 ALA A N 1
ATOM 1373 C CA . ALA A 1 179 ? 22.236 -19.144 -16.706 1.00 84.12 179 ALA A CA 1
ATOM 1374 C C . ALA A 1 179 ? 21.801 -17.671 -16.536 1.00 84.12 179 ALA A C 1
ATOM 1376 O O . ALA A 1 179 ? 20.946 -17.376 -15.702 1.00 84.12 179 ALA A O 1
ATOM 1377 N N . PRO A 1 180 ? 22.324 -16.735 -17.352 1.00 81.12 180 PRO A N 1
ATOM 1378 C CA . PRO A 1 180 ? 22.025 -15.305 -17.216 1.00 81.12 180 PRO A CA 1
ATOM 1379 C C . PRO A 1 180 ? 20.625 -14.921 -17.722 1.00 81.12 180 PRO A C 1
ATOM 1381 O O . PRO A 1 180 ? 20.080 -13.886 -17.350 1.00 81.12 180 PRO A O 1
ATOM 1384 N N . SER A 1 181 ? 20.044 -15.726 -18.614 1.00 84.25 181 SER A N 1
ATOM 1385 C CA . SER A 1 181 ? 18.683 -15.545 -19.121 1.00 84.25 181 SER A CA 1
ATOM 1386 C C . SER A 1 181 ? 18.170 -16.837 -19.752 1.00 84.25 181 SER A C 1
ATOM 1388 O O . SER A 1 181 ? 18.952 -17.723 -20.105 1.00 84.25 181 SER A O 1
ATOM 1390 N N . LEU A 1 182 ? 16.851 -16.938 -19.928 1.00 87.06 182 LEU A N 1
ATOM 1391 C CA . LEU A 1 182 ? 16.272 -17.976 -20.777 1.00 87.06 182 LEU A CA 1
ATOM 1392 C C . LEU A 1 182 ? 16.707 -17.794 -22.238 1.00 87.06 182 LEU A C 1
ATOM 1394 O O . LEU A 1 182 ? 16.907 -16.676 -22.710 1.00 87.06 182 LEU A O 1
ATOM 1398 N N . MET A 1 183 ? 16.769 -18.893 -22.994 1.00 87.19 183 MET A N 1
ATOM 1399 C CA . MET A 1 183 ? 17.031 -18.831 -24.436 1.00 8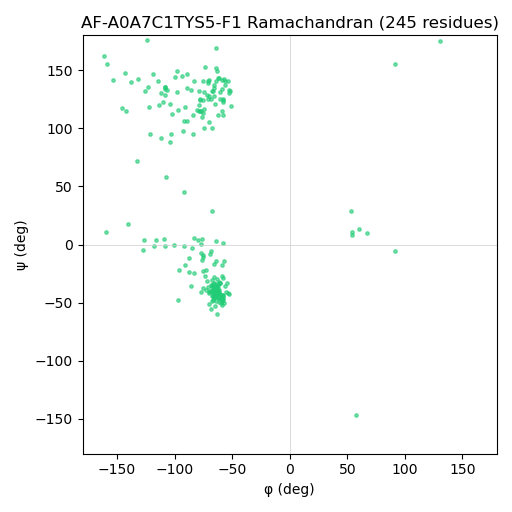7.19 183 MET A CA 1
ATOM 1400 C C . MET A 1 183 ? 16.006 -17.930 -25.144 1.00 87.19 183 MET A C 1
ATOM 1402 O O . MET A 1 183 ? 14.802 -17.997 -24.875 1.00 87.19 183 MET A O 1
ATOM 1406 N N . ALA A 1 184 ? 16.462 -17.141 -26.121 1.00 86.06 184 ALA A N 1
ATOM 1407 C CA . ALA A 1 184 ? 15.617 -16.202 -26.867 1.00 86.06 184 ALA A CA 1
ATOM 1408 C C . ALA A 1 184 ? 14.383 -16.867 -27.518 1.00 86.06 184 ALA A C 1
ATOM 1410 O O . ALA A 1 184 ? 13.300 -16.275 -27.579 1.00 86.06 184 ALA A O 1
ATOM 1411 N N . SER A 1 185 ? 14.518 -18.124 -27.950 1.00 88.00 185 SER A N 1
ATOM 1412 C CA . SER A 1 185 ? 13.421 -18.942 -28.480 1.00 88.00 185 SER A CA 1
ATOM 1413 C C . SER A 1 185 ? 12.333 -19.216 -27.434 1.00 88.00 185 SER A C 1
ATOM 1415 O O . SER A 1 185 ? 11.146 -19.086 -27.737 1.00 88.00 185 SER A O 1
ATOM 1417 N N . ARG A 1 186 ? 12.718 -19.528 -26.190 1.00 89.44 186 ARG A N 1
ATOM 1418 C CA . ARG A 1 186 ? 11.800 -19.769 -25.066 1.00 89.44 186 ARG A CA 1
ATOM 1419 C C . ARG A 1 186 ? 11.114 -18.487 -24.611 1.00 89.44 186 ARG A C 1
ATOM 1421 O O . ARG A 1 186 ? 9.902 -18.487 -24.405 1.00 89.44 186 ARG A O 1
ATOM 1428 N N . ILE A 1 187 ? 11.846 -17.374 -24.557 1.00 87.44 187 ILE A N 1
ATOM 1429 C CA . ILE A 1 187 ? 11.268 -16.051 -24.265 1.00 87.44 187 ILE A CA 1
ATOM 1430 C C . ILE A 1 187 ? 10.196 -15.703 -25.307 1.00 87.44 187 ILE A C 1
ATOM 1432 O O . ILE A 1 187 ? 9.077 -15.327 -24.954 1.00 87.44 187 ILE A O 1
ATOM 1436 N N . THR A 1 188 ? 10.504 -15.901 -26.592 1.00 89.00 188 THR A N 1
ATOM 1437 C CA . THR A 1 188 ? 9.561 -15.651 -27.693 1.00 89.00 188 THR A CA 1
ATOM 1438 C C . THR A 1 188 ? 8.351 -16.585 -27.626 1.00 89.00 188 THR A C 1
ATOM 1440 O O . THR A 1 188 ? 7.221 -16.151 -27.858 1.00 89.00 188 THR A O 1
ATOM 1443 N N . TYR A 1 189 ? 8.558 -17.858 -27.282 1.00 90.56 189 TYR A N 1
ATOM 1444 C CA . TYR A 1 189 ? 7.483 -18.829 -27.087 1.00 90.56 189 TYR A CA 1
ATOM 1445 C C . TYR A 1 189 ? 6.501 -18.378 -25.998 1.00 90.56 189 TYR A C 1
ATOM 1447 O O . TYR A 1 189 ? 5.297 -18.290 -26.256 1.00 90.56 189 TYR A O 1
ATOM 1455 N N . PHE A 1 190 ? 7.002 -18.024 -24.810 1.00 89.81 190 PHE A N 1
ATOM 1456 C CA . PHE A 1 190 ? 6.147 -17.576 -23.712 1.00 89.81 190 PHE A CA 1
ATOM 1457 C C . PHE A 1 190 ? 5.475 -16.234 -24.005 1.00 89.81 190 PHE A C 1
ATOM 1459 O O . PHE A 1 190 ? 4.305 -16.067 -23.663 1.00 89.81 190 PHE A O 1
ATOM 1466 N N . ASP A 1 191 ? 6.139 -15.303 -24.699 1.00 88.44 191 ASP A N 1
ATOM 1467 C CA . ASP A 1 191 ? 5.503 -14.044 -25.104 1.00 88.44 191 ASP A CA 1
ATOM 1468 C C . ASP A 1 191 ? 4.342 -14.264 -26.089 1.00 88.44 191 ASP A C 1
ATOM 1470 O O . ASP A 1 191 ? 3.262 -13.671 -25.938 1.00 88.44 191 ASP A O 1
ATOM 1474 N N . ARG A 1 192 ? 4.525 -15.158 -27.070 1.00 89.44 192 ARG A N 1
ATOM 1475 C CA . ARG A 1 192 ? 3.481 -15.535 -28.036 1.00 89.44 192 ARG A CA 1
ATOM 1476 C C . ARG A 1 192 ? 2.324 -16.257 -27.357 1.00 89.44 192 ARG A C 1
ATOM 1478 O O . ARG A 1 192 ? 1.171 -15.904 -27.609 1.00 89.44 192 ARG A O 1
ATOM 1485 N N . CYS A 1 193 ? 2.622 -17.208 -26.472 1.00 87.69 193 CYS A N 1
ATOM 1486 C CA . CYS A 1 193 ? 1.614 -17.933 -25.702 1.00 87.69 193 CYS A CA 1
ATOM 1487 C C . CYS A 1 193 ? 0.787 -16.964 -24.842 1.00 87.69 193 CYS A C 1
ATOM 1489 O O . CYS A 1 193 ? -0.436 -16.906 -24.970 1.00 87.69 193 CYS A O 1
ATOM 1491 N N . TYR A 1 194 ? 1.454 -16.089 -24.086 1.00 87.88 194 TYR A N 1
ATOM 1492 C CA . TYR A 1 194 ? 0.812 -15.058 -23.271 1.00 87.88 194 TYR A CA 1
ATOM 1493 C C . TYR A 1 194 ? -0.061 -14.106 -24.112 1.00 87.88 194 TYR A C 1
ATOM 1495 O O . TYR A 1 194 ? -1.195 -13.801 -23.744 1.00 87.88 194 TYR A O 1
ATOM 1503 N N . SER A 1 195 ? 0.427 -13.663 -25.279 1.00 88.69 195 SER A N 1
ATOM 1504 C CA . SER A 1 195 ? -0.343 -12.810 -26.203 1.00 88.69 195 SER A CA 1
ATOM 1505 C C . SER A 1 195 ? -1.612 -13.485 -26.708 1.00 88.69 195 SER A C 1
ATOM 1507 O O . SER A 1 195 ? -2.667 -12.853 -26.761 1.00 88.69 195 SER A O 1
ATOM 1509 N N . ARG A 1 196 ? -1.507 -14.757 -27.108 1.00 90.88 196 ARG A N 1
AT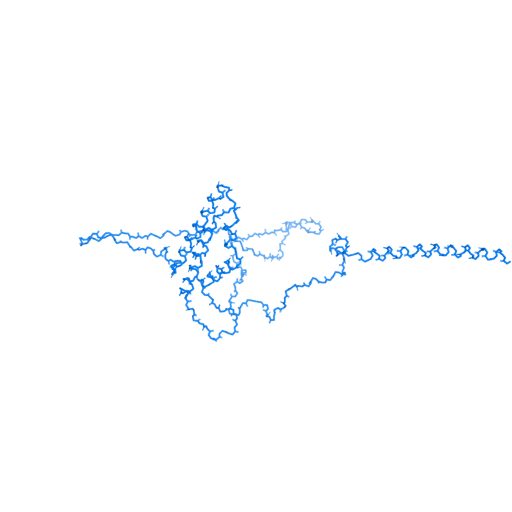OM 1510 C CA . ARG A 1 196 ? -2.627 -15.536 -27.643 1.00 90.88 196 ARG A CA 1
ATOM 1511 C C . ARG A 1 196 ? -3.728 -15.684 -26.596 1.00 90.88 196 ARG A C 1
ATOM 1513 O O . ARG A 1 196 ? -4.889 -15.437 -26.899 1.00 90.88 196 ARG A O 1
ATOM 1520 N N . LEU A 1 197 ? -3.343 -15.996 -25.363 1.00 87.69 197 LEU A N 1
ATOM 1521 C CA . LEU A 1 197 ? -4.269 -16.208 -24.252 1.00 87.69 197 LEU A CA 1
ATOM 1522 C C . LEU A 1 197 ? -4.969 -14.919 -23.815 1.00 87.69 197 LEU A C 1
ATOM 1524 O O . LEU A 1 197 ? -6.156 -14.939 -23.507 1.00 87.69 197 LEU A O 1
ATOM 1528 N N . LEU A 1 198 ? -4.285 -13.772 -23.873 1.00 87.12 198 LEU A N 1
ATOM 1529 C CA . LEU A 1 198 ? -4.945 -12.483 -23.658 1.00 87.12 198 LEU A CA 1
ATOM 1530 C C . LEU A 1 198 ? -5.943 -12.119 -24.762 1.00 87.12 198 LEU A C 1
ATOM 1532 O O . LEU A 1 198 ? -6.916 -11.424 -24.472 1.00 87.12 198 LEU A O 1
ATOM 1536 N N . ARG A 1 199 ? -5.738 -12.553 -26.012 1.00 86.69 199 ARG A N 1
ATOM 1537 C CA . ARG A 1 199 ? -6.741 -12.349 -27.071 1.00 86.69 199 ARG A CA 1
ATOM 1538 C C . ARG A 1 199 ? -7.967 -13.222 -26.832 1.00 86.69 199 ARG A C 1
ATOM 1540 O O . ARG A 1 199 ? -9.047 -12.661 -26.723 1.00 86.69 199 ARG A O 1
ATOM 1547 N N . ALA A 1 200 ? -7.773 -14.525 -26.620 1.00 82.88 200 ALA A N 1
ATOM 1548 C CA . ALA A 1 200 ? -8.861 -15.449 -26.283 1.00 82.88 200 ALA A CA 1
ATOM 1549 C C . ALA A 1 200 ? -9.671 -14.943 -25.079 1.00 82.88 200 ALA A C 1
ATOM 1551 O O . ALA A 1 200 ? -10.895 -14.870 -25.117 1.00 82.88 200 ALA A O 1
ATOM 1552 N N . GLY A 1 201 ? -8.977 -14.442 -24.052 1.00 82.69 201 GLY A N 1
ATOM 1553 C CA . GLY A 1 201 ? -9.643 -13.885 -22.887 1.00 82.69 201 GLY A CA 1
ATOM 1554 C C . GLY A 1 201 ? -10.500 -12.661 -23.149 1.00 82.69 201 GLY A C 1
ATOM 1555 O O . GLY A 1 201 ? -11.495 -12.482 -22.457 1.00 82.69 201 GLY A O 1
ATOM 1556 N N . ARG A 1 202 ? -10.159 -11.837 -24.145 1.00 81.38 202 ARG A N 1
ATOM 1557 C CA . ARG A 1 202 ? -10.973 -10.683 -24.544 1.00 81.38 202 ARG A CA 1
ATOM 1558 C C . ARG A 1 202 ? -12.310 -11.111 -25.150 1.00 81.38 202 ARG A C 1
ATOM 1560 O O . ARG A 1 202 ? -13.300 -10.427 -24.900 1.00 81.38 202 ARG A O 1
ATOM 1567 N N . ASP A 1 203 ? -12.325 -12.196 -25.912 1.00 76.62 203 ASP A N 1
ATOM 1568 C CA . ASP A 1 203 ? -13.527 -12.701 -26.591 1.00 76.62 203 ASP A CA 1
ATOM 1569 C C . ASP A 1 203 ? -14.499 -13.354 -25.593 1.00 76.62 203 ASP A C 1
ATOM 1571 O O . ASP A 1 203 ? -15.715 -13.303 -25.747 1.00 76.62 203 ASP A O 1
ATOM 1575 N N . GLU A 1 204 ? -13.943 -13.869 -24.501 1.00 72.00 204 GLU A N 1
ATOM 1576 C CA . GLU A 1 204 ? -14.622 -14.532 -23.389 1.00 72.00 204 GLU A CA 1
ATOM 1577 C C . GLU A 1 204 ? -15.159 -13.553 -22.306 1.00 72.00 204 GLU A C 1
ATOM 1579 O O . GLU A 1 204 ? -15.812 -13.941 -21.335 1.00 72.00 204 GLU A O 1
ATOM 1584 N N . LEU A 1 205 ? -14.917 -12.241 -22.437 1.00 73.31 205 LEU A N 1
ATOM 1585 C CA . LEU A 1 205 ? -15.327 -11.254 -21.430 1.00 73.31 205 LEU A CA 1
ATOM 1586 C C . LEU A 1 205 ? -16.864 -11.091 -21.364 1.00 73.31 205 LEU A C 1
ATOM 1588 O O . LEU A 1 205 ? -17.480 -10.687 -22.351 1.00 73.31 205 LEU A O 1
ATOM 1592 N N . PRO A 1 206 ? -17.500 -11.254 -20.185 1.00 65.31 206 PRO A N 1
ATOM 1593 C CA . PRO A 1 206 ? -18.941 -11.071 -20.065 1.00 65.31 206 PRO A CA 1
ATOM 1594 C C . PRO A 1 206 ? -19.332 -9.610 -20.320 1.00 65.31 206 PRO A C 1
ATOM 1596 O O . PRO A 1 206 ? -18.801 -8.681 -19.693 1.00 65.31 206 PRO A O 1
ATOM 1599 N N . LEU A 1 207 ? -20.293 -9.416 -21.225 1.00 62.19 207 LEU A N 1
ATOM 1600 C CA . LEU A 1 207 ? -20.898 -8.119 -21.501 1.00 62.19 207 LEU A CA 1
ATOM 1601 C C . LEU A 1 207 ? -21.758 -7.714 -20.302 1.00 62.19 207 LEU A C 1
ATOM 1603 O O . LEU A 1 207 ? -22.840 -8.249 -20.079 1.00 62.19 207 LEU A O 1
ATOM 1607 N N . LEU A 1 208 ? -21.270 -6.767 -19.499 1.00 60.75 208 LEU A N 1
ATOM 1608 C CA . LEU A 1 208 ? -22.107 -6.158 -18.473 1.00 60.75 208 LEU A CA 1
ATOM 1609 C C . LEU A 1 208 ? -23.027 -5.118 -19.120 1.00 60.75 208 LEU A C 1
ATOM 1611 O O . LEU A 1 208 ? -22.521 -4.270 -19.864 1.00 60.75 208 LEU A O 1
ATOM 1615 N N . PRO A 1 209 ? -24.337 -5.128 -18.813 1.00 58.91 209 PRO A N 1
ATOM 1616 C CA . PRO A 1 209 ? -25.236 -4.086 -19.275 1.00 58.91 209 PRO A CA 1
ATOM 1617 C C . PRO A 1 209 ? -24.729 -2.727 -18.787 1.00 58.91 209 PRO A C 1
ATOM 1619 O O . PRO A 1 209 ? -24.446 -2.518 -17.603 1.00 58.91 209 PRO A O 1
ATOM 1622 N N . VAL A 1 210 ? -24.552 -1.811 -19.737 1.00 59.59 210 VAL A N 1
ATOM 1623 C CA . VAL A 1 210 ? -24.137 -0.441 -19.453 1.00 59.59 210 VAL A CA 1
ATOM 1624 C C . VAL A 1 210 ? -25.353 0.303 -18.927 1.00 59.59 210 VAL A C 1
ATOM 1626 O O . VAL A 1 210 ? -26.327 0.498 -19.650 1.00 59.59 210 VAL A O 1
ATOM 1629 N N . ASP A 1 211 ? -25.293 0.731 -17.669 1.00 60.00 211 ASP A N 1
ATOM 1630 C CA . ASP A 1 211 ? -26.295 1.629 -17.106 1.00 60.00 211 ASP A CA 1
ATOM 1631 C C . ASP A 1 211 ? -26.187 3.003 -17.789 1.00 60.00 211 ASP A C 1
ATOM 1633 O O . ASP A 1 211 ? -25.299 3.804 -17.479 1.00 60.00 211 ASP A O 1
ATOM 1637 N N . LYS A 1 212 ? -27.085 3.250 -18.752 1.00 61.66 212 LYS A N 1
ATOM 1638 C CA . LYS A 1 212 ? -27.159 4.493 -19.536 1.00 61.66 212 LYS A CA 1
ATOM 1639 C C . LYS A 1 212 ? -27.528 5.713 -18.675 1.00 61.66 212 LYS A C 1
ATOM 1641 O O . LYS A 1 212 ? -27.266 6.836 -19.092 1.00 61.66 212 LYS A O 1
ATOM 1646 N N . ASN A 1 213 ? -28.062 5.508 -17.465 1.00 61.31 213 ASN A N 1
ATOM 1647 C CA . ASN A 1 213 ? -28.456 6.576 -16.539 1.00 61.31 213 ASN A CA 1
ATOM 1648 C C . ASN A 1 213 ? -27.333 6.976 -15.562 1.00 61.31 213 ASN A C 1
ATOM 1650 O O . ASN A 1 213 ? -27.490 7.906 -14.760 1.00 61.31 213 ASN A O 1
ATOM 1654 N N . LYS A 1 214 ? -26.167 6.318 -15.625 1.00 55.66 214 LYS A N 1
ATOM 1655 C CA . LYS A 1 214 ? -25.029 6.596 -14.742 1.00 55.66 214 LYS A CA 1
ATOM 1656 C C . LYS A 1 214 ? -24.316 7.898 -15.127 1.00 55.66 214 LYS A C 1
ATOM 1658 O O . LYS A 1 214 ? -23.433 7.924 -15.977 1.00 55.66 214 LYS A O 1
ATOM 1663 N N . LYS A 1 215 ? -24.615 8.977 -14.399 1.00 53.09 215 LYS A N 1
ATOM 1664 C CA . LYS A 1 215 ? -24.012 10.310 -14.606 1.00 53.09 215 LYS A CA 1
ATOM 1665 C C . LYS A 1 215 ? -22.555 10.454 -14.101 1.00 53.09 215 LYS A C 1
ATOM 1667 O O . LYS A 1 215 ? -21.924 11.472 -14.371 1.00 53.09 215 LYS A O 1
ATOM 1672 N N . ARG A 1 216 ? -21.994 9.494 -13.331 1.00 47.12 216 ARG A N 1
ATOM 1673 C CA . ARG A 1 216 ? -20.680 9.648 -12.645 1.00 47.12 216 ARG A CA 1
ATOM 1674 C C . ARG A 1 216 ? -19.927 8.331 -12.361 1.00 47.12 216 ARG A C 1
ATOM 1676 O O . ARG A 1 216 ? -20.520 7.364 -11.897 1.00 47.12 216 ARG A O 1
ATOM 1683 N N . GLY A 1 217 ? -18.591 8.349 -12.508 1.00 54.03 217 GLY A N 1
ATOM 1684 C CA . GLY A 1 217 ? -17.651 7.291 -12.076 1.00 54.03 217 GLY A CA 1
ATOM 1685 C C . GLY A 1 217 ? -17.347 6.231 -13.144 1.00 54.03 217 GLY A C 1
ATOM 1686 O O . GLY A 1 217 ? -18.163 6.016 -14.035 1.00 54.03 217 GLY A O 1
ATOM 1687 N N . ARG A 1 218 ? -16.183 5.554 -13.061 1.00 60.03 218 ARG A N 1
ATOM 1688 C CA . ARG A 1 218 ? -15.810 4.482 -14.012 1.00 60.03 218 ARG A CA 1
ATOM 1689 C C . ARG A 1 218 ? -16.957 3.455 -14.066 1.00 60.03 218 ARG A C 1
ATOM 1691 O O . ARG A 1 218 ? -17.493 3.104 -13.003 1.00 60.03 218 ARG A O 1
ATOM 1698 N N . PRO A 1 219 ? -17.407 3.021 -15.257 1.00 66.31 219 PRO A N 1
ATOM 1699 C CA . PRO A 1 219 ? -18.431 1.987 -15.361 1.00 66.31 219 PRO A CA 1
ATOM 1700 C C . PRO A 1 219 ? -17.991 0.764 -14.558 1.00 66.31 219 PRO A C 1
ATOM 1702 O O . PRO A 1 219 ? -16.799 0.448 -14.504 1.00 66.31 219 PRO A O 1
ATOM 1705 N N . LYS A 1 220 ? -18.942 0.124 -13.868 1.00 66.12 220 LYS A N 1
ATOM 1706 C CA . LYS A 1 220 ? -18.644 -1.069 -13.074 1.00 66.12 220 LYS A CA 1
ATOM 1707 C C . LYS A 1 220 ? -18.153 -2.132 -14.053 1.00 66.12 220 LYS A C 1
ATOM 1709 O O . LYS A 1 220 ? -18.905 -2.571 -14.912 1.00 66.12 220 LYS A O 1
ATOM 1714 N N . GLN A 1 221 ? -16.876 -2.480 -13.966 1.00 70.00 221 GLN A N 1
ATOM 1715 C CA . GLN A 1 221 ? -16.286 -3.525 -14.792 1.00 70.00 221 GLN A CA 1
ATOM 1716 C C . GLN A 1 221 ? -16.426 -4.872 -14.089 1.00 70.00 221 GLN A C 1
ATOM 1718 O O . GLN A 1 221 ? -16.362 -4.956 -12.859 1.00 70.00 221 GLN A O 1
ATOM 1723 N N . HIS A 1 222 ? -16.602 -5.930 -14.879 1.00 73.94 222 HIS A N 1
ATOM 1724 C CA . HIS A 1 222 ? -16.631 -7.290 -14.363 1.00 73.94 222 HIS A CA 1
ATOM 1725 C C . HIS A 1 222 ? -15.276 -7.650 -13.742 1.00 73.94 222 HIS A C 1
ATOM 1727 O O . HIS A 1 222 ? -14.236 -7.173 -14.203 1.00 73.94 222 HIS A O 1
ATOM 1733 N N . LYS A 1 223 ? -15.266 -8.523 -12.725 1.00 74.38 223 LYS A N 1
ATOM 1734 C CA . LYS A 1 223 ? -14.023 -8.971 -12.070 1.00 74.38 223 LYS A CA 1
ATOM 1735 C C . LYS A 1 223 ? -13.017 -9.532 -13.089 1.00 74.38 223 LYS A C 1
ATOM 1737 O O . LYS A 1 223 ? -11.847 -9.169 -13.043 1.00 74.38 223 LYS A O 1
ATOM 1742 N N . VAL A 1 224 ? -13.499 -10.318 -14.056 1.00 76.19 224 VAL A N 1
ATOM 1743 C CA . VAL A 1 224 ? -12.689 -10.896 -15.149 1.00 76.19 224 VAL A CA 1
ATOM 1744 C C . VAL A 1 224 ? -12.101 -9.813 -16.063 1.00 76.19 224 VAL A C 1
ATOM 1746 O O . VAL A 1 224 ? -10.925 -9.877 -16.401 1.00 76.19 224 VAL A O 1
ATOM 1749 N N . LYS A 1 225 ? -12.868 -8.763 -16.388 1.00 81.19 225 LYS A N 1
ATOM 1750 C CA . LYS A 1 225 ? -12.374 -7.630 -17.188 1.00 81.19 225 LYS A CA 1
ATOM 1751 C C . LYS A 1 225 ? -11.276 -6.851 -16.463 1.00 81.19 225 LYS A C 1
ATOM 1753 O O . LYS A 1 225 ? -10.270 -6.513 -17.066 1.00 81.19 225 LYS A O 1
ATOM 1758 N N . ASN A 1 226 ? -11.431 -6.620 -15.158 1.00 83.19 226 ASN A N 1
ATOM 1759 C CA . ASN A 1 226 ? -10.388 -5.973 -14.355 1.00 83.19 226 ASN A CA 1
ATOM 1760 C C . ASN A 1 226 ? -9.089 -6.793 -14.319 1.00 83.19 226 ASN A C 1
ATOM 1762 O O . ASN A 1 226 ? -8.005 -6.216 -14.318 1.00 83.19 226 ASN A O 1
ATOM 1766 N N . LEU A 1 227 ? -9.195 -8.125 -14.257 1.00 82.00 227 LEU A N 1
ATOM 1767 C CA . LEU A 1 227 ? -8.041 -9.022 -14.307 1.00 82.00 227 LEU A CA 1
ATOM 1768 C C . LEU A 1 227 ? -7.354 -8.965 -15.679 1.00 82.00 227 LEU A C 1
ATOM 1770 O O . LEU A 1 227 ? -6.141 -8.778 -15.735 1.00 82.00 227 LEU A O 1
ATOM 1774 N N . HIS A 1 228 ? -8.125 -9.057 -16.765 1.00 85.75 228 HIS A N 1
ATOM 1775 C CA . HIS A 1 228 ? -7.625 -8.941 -18.138 1.00 85.75 228 HIS A CA 1
ATOM 1776 C C . HIS A 1 228 ? -6.895 -7.611 -18.378 1.00 85.75 228 HIS A C 1
ATOM 1778 O O . HIS A 1 228 ? -5.727 -7.624 -18.765 1.00 85.75 228 HIS A O 1
ATOM 1784 N N . ASP A 1 229 ? -7.518 -6.480 -18.019 1.00 85.31 229 ASP A N 1
ATOM 1785 C CA . ASP A 1 229 ? -6.929 -5.139 -18.151 1.00 85.31 229 ASP A CA 1
ATOM 1786 C C . ASP A 1 229 ? -5.566 -5.047 -17.422 1.00 85.31 229 ASP A C 1
ATOM 1788 O O . ASP A 1 229 ? -4.609 -4.463 -17.933 1.00 85.31 229 ASP A O 1
ATOM 1792 N N . ARG A 1 230 ? -5.443 -5.644 -16.224 1.00 84.88 230 ARG A N 1
ATOM 1793 C CA . ARG A 1 230 ? -4.175 -5.676 -15.466 1.00 84.88 230 ARG A CA 1
ATOM 1794 C C . ARG A 1 230 ? -3.099 -6.480 -16.188 1.00 84.88 230 ARG A C 1
ATOM 1796 O O . ARG A 1 230 ? -1.960 -6.028 -16.265 1.00 84.88 230 ARG A O 1
ATOM 1803 N N . LEU A 1 231 ? -3.447 -7.653 -16.708 1.00 84.69 231 LEU A N 1
ATOM 1804 C CA . LEU A 1 231 ? -2.508 -8.533 -17.405 1.00 84.69 231 LEU A CA 1
ATOM 1805 C C . LEU A 1 231 ? -1.997 -7.897 -18.709 1.00 84.69 231 LEU A C 1
ATOM 1807 O O . LEU A 1 231 ? -0.794 -7.905 -18.970 1.00 84.69 231 LEU A O 1
ATOM 1811 N N . VAL A 1 232 ? -2.881 -7.245 -19.470 1.00 86.31 232 VAL A N 1
ATOM 1812 C CA . VAL A 1 232 ? -2.501 -6.454 -20.655 1.00 86.31 232 VAL A CA 1
ATOM 1813 C C . VAL A 1 232 ? -1.509 -5.351 -20.279 1.00 86.31 232 VAL A C 1
ATOM 1815 O O . VAL A 1 232 ? -0.470 -5.211 -20.925 1.00 86.31 232 VAL A O 1
ATOM 1818 N N . ASN A 1 233 ? -1.778 -4.609 -19.201 1.00 86.19 233 A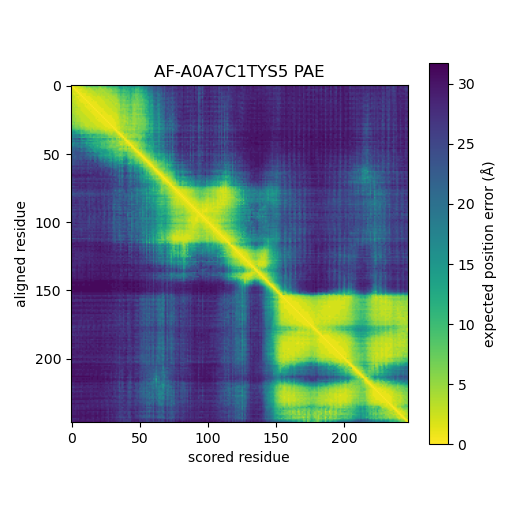SN A N 1
ATOM 1819 C CA . ASN A 1 233 ? -0.875 -3.558 -18.727 1.00 86.19 233 ASN A CA 1
ATOM 1820 C C . ASN A 1 233 ? 0.492 -4.111 -18.298 1.00 86.19 233 ASN A C 1
ATOM 1822 O O . ASN A 1 233 ? 1.516 -3.508 -18.611 1.00 86.19 233 ASN A O 1
ATOM 1826 N N . HIS A 1 234 ? 0.538 -5.262 -17.619 1.00 82.94 234 HIS A N 1
ATOM 1827 C CA . HIS A 1 234 ? 1.803 -5.895 -17.229 1.00 82.94 234 HIS A CA 1
ATOM 1828 C C . HIS A 1 234 ? 2.648 -6.316 -18.436 1.00 82.94 234 HIS A C 1
ATOM 1830 O O . HIS A 1 234 ? 3.874 -6.187 -18.391 1.00 82.94 234 HIS A O 1
ATOM 1836 N N . LYS A 1 235 ? 2.010 -6.770 -19.521 1.00 81.31 235 LYS A N 1
ATOM 1837 C CA . LYS A 1 235 ? 2.697 -7.044 -20.788 1.00 81.31 235 LYS A CA 1
ATOM 1838 C C . LYS A 1 235 ? 3.209 -5.761 -21.438 1.00 81.31 235 LYS A C 1
ATOM 1840 O O . LYS A 1 235 ? 4.381 -5.700 -21.789 1.00 81.31 235 LYS A O 1
ATOM 1845 N N . GLY A 1 236 ? 2.363 -4.734 -21.550 1.00 72.81 236 GLY A N 1
ATOM 1846 C CA . GLY A 1 236 ? 2.722 -3.448 -22.161 1.00 72.81 236 GLY A CA 1
ATOM 1847 C C . GLY A 1 236 ? 3.839 -2.709 -21.417 1.00 72.81 236 GLY A C 1
ATOM 1848 O O . GLY A 1 236 ? 4.696 -2.092 -22.038 1.00 72.81 236 GLY A O 1
ATOM 1849 N N . ALA A 1 237 ? 3.894 -2.842 -20.090 1.00 72.94 237 ALA A N 1
ATOM 1850 C CA . ALA A 1 237 ? 4.979 -2.316 -19.261 1.00 72.94 237 ALA A CA 1
ATOM 1851 C C . ALA A 1 237 ? 6.270 -3.164 -19.326 1.00 72.94 237 ALA A C 1
ATOM 1853 O O . ALA A 1 237 ? 7.242 -2.869 -18.630 1.00 72.94 237 ALA A O 1
ATOM 1854 N N . GLY A 1 238 ? 6.282 -4.251 -20.107 1.00 74.12 238 GLY A N 1
ATOM 1855 C CA . GLY A 1 238 ? 7.417 -5.164 -20.234 1.00 74.12 238 GLY A CA 1
ATOM 1856 C C . GLY A 1 238 ? 7.729 -5.955 -18.962 1.00 74.12 238 GLY A C 1
ATOM 1857 O O . GLY A 1 238 ? 8.760 -6.614 -18.905 1.00 74.12 238 GLY A O 1
ATOM 1858 N N . VAL A 1 239 ? 6.867 -5.920 -17.938 1.00 72.62 239 VAL A N 1
ATOM 1859 C CA . VAL A 1 239 ? 7.100 -6.580 -16.638 1.00 72.62 239 VAL A CA 1
ATOM 1860 C C . VAL A 1 239 ? 7.204 -8.094 -16.807 1.00 72.62 239 VAL A C 1
ATOM 1862 O O . VAL A 1 239 ? 8.018 -8.733 -16.146 1.00 72.62 239 VAL A O 1
ATOM 1865 N N . PHE A 1 240 ? 6.402 -8.658 -17.712 1.00 74.25 240 PHE A N 1
ATOM 1866 C CA . PHE A 1 240 ? 6.447 -10.080 -18.036 1.00 74.25 240 PHE A CA 1
ATOM 1867 C C . PHE A 1 240 ? 7.781 -10.475 -18.685 1.00 74.25 240 PHE A C 1
ATOM 1869 O O . PHE A 1 240 ? 8.471 -11.344 -18.166 1.00 74.25 240 PHE A O 1
ATOM 1876 N N . ILE A 1 241 ? 8.185 -9.780 -19.754 1.00 72.25 241 ILE A N 1
ATOM 1877 C CA . ILE A 1 241 ? 9.431 -10.068 -20.483 1.00 72.25 241 ILE A CA 1
ATOM 1878 C C . ILE A 1 241 ? 10.651 -9.854 -19.582 1.00 72.25 241 ILE A C 1
ATOM 1880 O O . ILE A 1 241 ? 11.516 -10.719 -19.522 1.00 72.25 241 ILE A O 1
ATOM 1884 N N . ARG A 1 242 ? 10.681 -8.761 -18.804 1.00 75.25 242 ARG A N 1
ATOM 1885 C CA . ARG A 1 242 ? 11.776 -8.460 -17.867 1.00 75.25 242 ARG A CA 1
ATOM 1886 C C . ARG A 1 242 ? 12.022 -9.582 -16.863 1.00 75.25 242 ARG A C 1
ATOM 1888 O O . ARG A 1 242 ? 13.167 -9.836 -16.523 1.00 75.25 242 ARG A O 1
ATOM 1895 N N . ARG A 1 243 ? 10.968 -10.263 -16.402 1.00 72.25 243 ARG A N 1
ATOM 1896 C CA . ARG A 1 243 ? 11.094 -11.408 -15.484 1.00 72.25 243 ARG A CA 1
ATOM 1897 C C . ARG A 1 243 ? 11.637 -12.673 -16.147 1.00 72.25 243 ARG A C 1
ATOM 1899 O O . ARG A 1 243 ? 12.146 -13.526 -15.436 1.00 72.25 243 ARG A O 1
ATOM 1906 N N . LEU A 1 244 ? 11.518 -12.803 -17.468 1.00 70.88 244 LEU A N 1
ATOM 1907 C CA . LEU A 1 244 ? 12.082 -13.927 -18.224 1.00 70.88 244 LEU A CA 1
ATOM 1908 C C . LEU A 1 244 ? 13.534 -13.670 -18.648 1.00 70.88 244 LEU A C 1
ATOM 1910 O O . LEU A 1 244 ? 14.280 -14.615 -18.888 1.00 70.88 244 LEU A O 1
ATOM 1914 N N . THR A 1 245 ? 13.927 -12.399 -18.748 1.00 71.25 245 THR A N 1
ATOM 1915 C CA . THR A 1 245 ? 15.280 -11.983 -19.144 1.00 71.25 245 THR A CA 1
ATOM 1916 C C . THR A 1 245 ? 16.205 -11.682 -17.968 1.00 71.25 245 THR A C 1
ATOM 1918 O O . THR A 1 245 ? 17.410 -11.678 -18.165 1.00 71.25 245 THR A O 1
ATOM 1921 N N . ALA A 1 246 ? 15.672 -11.383 -16.780 1.00 64.44 246 ALA A N 1
ATOM 1922 C CA . ALA A 1 246 ? 16.459 -11.106 -15.577 1.00 64.44 246 ALA A CA 1
ATOM 1923 C C . ALA A 1 246 ? 16.413 -12.319 -14.635 1.00 64.44 246 ALA A C 1
ATOM 1925 O O . ALA A 1 246 ? 15.510 -12.420 -13.792 1.00 64.44 246 ALA A O 1
ATOM 1926 N N . LEU A 1 247 ? 17.346 -13.256 -14.833 1.00 59.44 247 LEU A N 1
ATOM 1927 C CA . LEU A 1 247 ? 17.580 -14.380 -13.923 1.00 59.44 247 LEU A CA 1
ATOM 1928 C C . LEU A 1 247 ? 18.516 -13.970 -12.789 1.00 59.44 247 LEU A C 1
ATOM 1930 O O . LEU A 1 247 ? 19.471 -13.214 -13.050 1.00 59.44 247 LEU A O 1
#

Foldseek 3Di:
DVVVVVVVVVVVVVVVVVVVVVVVVVVVVVVVVPDACVHPVDPNVPRPPPDDDPDDPDDDDPDDDDDDPPDDDPDDDDDPDDPDDDDDDDQADPPPRDGCPPPDDPDDDDDDDDDDPDDDDDDDDDDWDWDQDPDPDRDIDIDPRCVVVVPPPDPLVVQLVVLVVVLVVVLVVCVVVVHQAPDPVSLVVSLVSLVVSLVSLVVSADDDDFPPPDPDDDTDGDPSVVVSVVSVVCVVVCVSSCSRNGD

pLDDT: mean 79.23, std 12.84, range [36.28, 96.19]

Mean predicted aligned error: 20.16 Å